Protein AF-A0A9K3GF15-F1 (afdb_monomer)

Organism: NCBI:txid797122

Sequence (341 aa):
MPDTPFYSFHLYTDYLREVALGVVDSLLSTNMVMASDTPIDPSDKYEDTPIPATRVVVFGELYGGVYVHPDVAPVEENPATIQPHIQ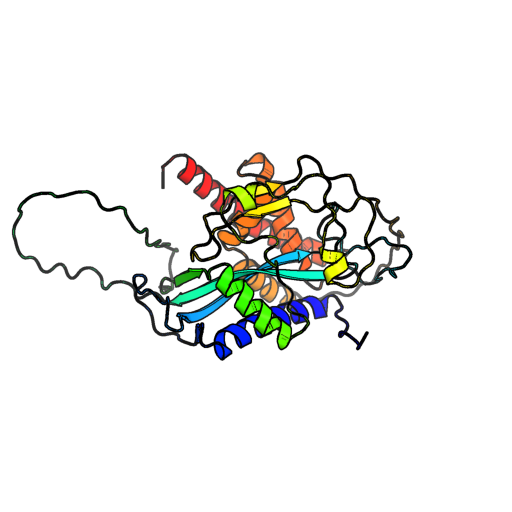YSPRYHFHPFDIAVVSLSQTPPPFSTSPCDTPTTPASPASPSAAFTTTDVEGEATTPEVVQWLSPKEVDVTCRDASAKCPLVTWAQPLVTGPLSECMATKVEGVHTTLPGLLGLPQIKGNFWEGVVIRPYLARGGHRVVKFKVKKLPKVIKAKTPKGKTKAKATPPDTVLAPYLSLLATLQTEDRAQSIVSHYGVDVSVMSSVVKEYVSEVMGLIPIDTDSPDAAKIAKTLRGQAGAFIRQYFNQAGRRARGQI

Foldseek 3Di:
DPDPDDAFLVRVVVLVVLQVVLLVVLLVVVQQADADQDADALPDDCPPHHHHAPDKDFDWDKAACDDDDPPDDADPRRPDGLDQFFHQYNDIATATQKMKGKYFHDDPDPPPPPDDDDDDDDDDDDDDDDDDDDDDDDDDPDGRMRIKIAARQRVQSSLVSSCVVPVSRHHDDDPDDDDPVVVVPPDQPPAADCNCVVVVHDGDPLRGDQWDKDADRHDIDDPGIDTDGDPDGDRDDDDDDPPDDDDDDDDDDPVQQVVLVVVLVVCLDLVNLVVLCVVPPLDPVCLLVSLVSSLVVSLSSRPDDCPDPVVVVSSVVSSVVSSVSNVVSSVVVVCVVVVVD

Mean predicted aligned error: 15.83 Å

pLDDT: mean 71.32, std 19.87, range [28.17, 95.69]

Structure (mmCIF, N/CA/C/O backbone):
data_AF-A0A9K3GF15-F1
#
_entry.id   AF-A0A9K3GF15-F1
#
loop_
_atom_site.group_PDB
_atom_site.id
_atom_site.type_symbol
_atom_site.label_atom_id
_atom_site.label_alt_id
_atom_site.label_comp_id
_atom_site.label_asym_id
_atom_site.label_entity_id
_atom_site.label_seq_id
_atom_site.pdbx_PDB_ins_code
_atom_site.Cartn_x
_atom_site.Cartn_y
_atom_site.Cartn_z
_atom_site.occupancy
_atom_site.B_iso_or_equiv
_atom_site.auth_seq_id
_atom_site.auth_comp_id
_atom_site.auth_asym_id
_atom_site.auth_atom_id
_atom_site.pdbx_PDB_model_num
ATOM 1 N N . MET A 1 1 ? -4.804 3.124 -24.771 1.00 36.91 1 MET A N 1
ATOM 2 C CA . MET A 1 1 ? -5.251 3.237 -23.368 1.00 36.91 1 MET A CA 1
ATOM 3 C C . MET A 1 1 ? -6.147 4.459 -23.279 1.00 36.91 1 MET A C 1
ATOM 5 O O . MET A 1 1 ? -5.830 5.405 -23.991 1.00 36.91 1 MET A O 1
ATOM 9 N N . PRO A 1 2 ? -7.243 4.462 -22.503 1.00 32.88 2 PRO A N 1
ATOM 10 C CA . PRO A 1 2 ? -7.861 5.727 -22.140 1.00 32.88 2 PRO A CA 1
ATOM 11 C C . PRO A 1 2 ? -6.879 6.484 -21.240 1.00 32.88 2 PRO A C 1
ATOM 13 O O . PRO A 1 2 ? -6.181 5.868 -20.434 1.00 32.88 2 PRO A O 1
ATOM 16 N N . ASP A 1 3 ? -6.781 7.788 -21.463 1.00 34.12 3 ASP A N 1
ATOM 17 C CA . ASP A 1 3 ? -5.848 8.713 -20.829 1.00 34.12 3 ASP A CA 1
ATOM 18 C C . ASP A 1 3 ? -5.900 8.625 -19.296 1.00 34.12 3 ASP A C 1
ATOM 20 O O . ASP A 1 3 ? -6.760 9.220 -18.650 1.00 34.12 3 ASP A O 1
ATOM 24 N N . THR A 1 4 ? -4.975 7.879 -18.687 1.00 41.28 4 THR A N 1
ATOM 25 C CA . THR A 1 4 ? -4.740 7.970 -17.244 1.00 41.28 4 THR A CA 1
ATOM 26 C C . THR A 1 4 ? -4.134 9.351 -16.977 1.00 41.28 4 THR A C 1
ATOM 28 O O . THR A 1 4 ? -3.088 9.657 -17.566 1.00 41.28 4 THR A O 1
ATOM 31 N N . PRO A 1 5 ? -4.758 10.209 -16.148 1.00 34.91 5 PRO A N 1
ATOM 32 C CA . PRO A 1 5 ? -4.301 11.580 -15.975 1.00 34.91 5 PRO A CA 1
ATOM 33 C C . PRO A 1 5 ? -2.838 11.636 -15.521 1.00 34.91 5 PRO A C 1
ATOM 35 O O . PRO A 1 5 ? -2.338 10.792 -14.775 1.00 34.91 5 PRO A O 1
ATOM 38 N N . PHE A 1 6 ? -2.127 12.613 -16.076 1.00 37.56 6 PHE A N 1
ATOM 39 C CA . PH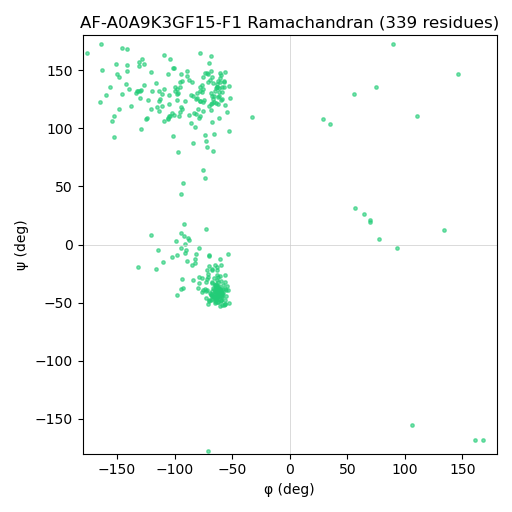E A 1 6 ? -0.709 12.856 -15.860 1.00 37.56 6 PHE A CA 1
ATOM 40 C C . PHE A 1 6 ? -0.492 13.489 -14.488 1.00 37.56 6 PHE A C 1
ATOM 42 O O . PHE A 1 6 ? -1.159 14.466 -14.161 1.00 37.56 6 PHE A O 1
ATOM 49 N N . TYR A 1 7 ? 0.483 12.983 -13.732 1.00 37.69 7 TYR A N 1
ATOM 50 C CA . TYR A 1 7 ? 0.881 13.577 -12.461 1.00 37.69 7 TYR A CA 1
ATOM 51 C C . TYR A 1 7 ? 2.390 13.910 -12.484 1.00 37.69 7 TYR A C 1
ATOM 53 O O . TYR A 1 7 ? 3.222 13.005 -12.523 1.00 37.69 7 TYR A O 1
ATOM 61 N N . SER A 1 8 ? 2.743 15.206 -12.533 1.00 39.00 8 SER A N 1
ATOM 62 C CA . SER A 1 8 ? 4.091 15.738 -12.233 1.00 39.00 8 SER A CA 1
ATOM 63 C C . SER A 1 8 ? 4.399 15.656 -10.721 1.00 39.00 8 SER A C 1
ATOM 65 O O . SER A 1 8 ? 3.602 15.149 -9.937 1.00 39.00 8 SER A O 1
ATOM 67 N N . PHE A 1 9 ? 5.548 16.138 -10.246 1.00 38.31 9 PHE A N 1
ATOM 68 C CA . PHE A 1 9 ? 5.925 15.985 -8.830 1.00 38.31 9 PHE A CA 1
ATOM 69 C C . PHE A 1 9 ? 4.963 16.663 -7.825 1.00 38.31 9 PHE A C 1
ATOM 71 O O . PHE A 1 9 ? 4.700 16.104 -6.766 1.00 38.31 9 PHE A O 1
ATOM 78 N N . HIS A 1 10 ? 4.378 17.825 -8.158 1.00 42.88 10 HIS A N 1
ATOM 79 C CA . HIS A 1 10 ? 3.321 18.463 -7.336 1.00 42.88 10 HIS A CA 1
ATOM 80 C C . HIS A 1 10 ? 2.015 17.659 -7.318 1.00 42.88 10 HIS A C 1
ATOM 82 O O . HIS A 1 10 ? 1.199 17.780 -6.416 1.00 42.88 10 HIS A O 1
ATOM 88 N N . LEU A 1 11 ? 1.848 16.817 -8.323 1.00 54.72 11 LEU A N 1
ATOM 89 C CA . LEU A 1 11 ? 0.696 15.979 -8.568 1.00 54.72 11 LEU A CA 1
ATOM 90 C C . LEU A 1 11 ? 0.872 14.590 -7.893 1.00 54.72 11 LEU A C 1
ATOM 92 O O . LEU A 1 11 ? -0.072 13.811 -7.824 1.00 54.72 11 LEU A O 1
ATOM 96 N N . TYR A 1 12 ? 2.044 14.267 -7.325 1.00 66.38 12 TYR A N 1
ATOM 97 C CA . TYR A 1 12 ? 2.255 13.014 -6.583 1.00 66.38 12 TYR A CA 1
ATOM 98 C C . TYR A 1 12 ? 1.547 12.999 -5.219 1.00 66.38 12 TYR A C 1
ATOM 100 O O . TYR A 1 12 ? 0.976 11.981 -4.828 1.00 66.38 12 TYR A O 1
ATOM 108 N N . THR A 1 13 ? 1.539 14.124 -4.497 1.00 67.19 13 THR A N 1
ATOM 109 C CA . THR A 1 13 ? 0.744 14.253 -3.265 1.00 67.19 13 THR A CA 1
ATOM 110 C C . THR A 1 13 ? -0.745 14.142 -3.559 1.00 67.19 13 THR A C 1
ATOM 112 O O . THR A 1 13 ? -1.465 13.523 -2.779 1.00 67.19 13 THR A O 1
ATOM 115 N N . ASP A 1 14 ? -1.189 14.664 -4.704 1.00 72.38 14 ASP A N 1
ATOM 116 C CA . ASP A 1 14 ? -2.565 14.502 -5.171 1.00 72.38 14 ASP A CA 1
ATOM 117 C C . ASP A 1 14 ? -2.846 13.040 -5.527 1.00 72.38 14 ASP A C 1
ATOM 119 O O . ASP A 1 14 ? -3.841 12.495 -5.074 1.00 72.38 14 ASP A O 1
ATOM 123 N N . TYR A 1 15 ? -1.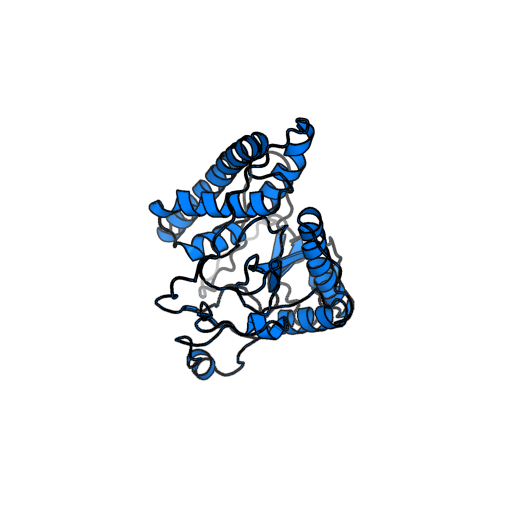934 12.354 -6.221 1.00 78.75 15 TYR A N 1
ATOM 124 C CA . TYR A 1 15 ? -2.049 10.916 -6.482 1.00 78.75 15 TYR A CA 1
ATOM 125 C C . TYR A 1 15 ? -2.184 10.097 -5.188 1.00 78.75 15 TYR A C 1
ATOM 127 O O . TYR A 1 15 ? -3.115 9.303 -5.057 1.00 78.75 15 TYR A O 1
ATOM 135 N N . LEU A 1 16 ? -1.297 10.302 -4.207 1.00 81.62 16 LEU A N 1
ATOM 136 C CA . LEU A 1 16 ? -1.387 9.613 -2.916 1.00 81.62 16 LEU A CA 1
ATOM 137 C C . LEU A 1 16 ? -2.693 9.932 -2.189 1.00 81.62 16 LEU A C 1
ATOM 139 O O . LEU A 1 16 ? -3.287 9.049 -1.570 1.00 81.62 16 LEU A O 1
ATOM 143 N N . ARG A 1 17 ? -3.142 11.188 -2.269 1.00 82.69 17 ARG A N 1
ATOM 144 C CA . ARG A 1 17 ? -4.412 11.622 -1.697 1.00 82.69 17 ARG A CA 1
ATOM 145 C C . ARG A 1 17 ? -5.585 10.912 -2.361 1.00 82.69 17 ARG A C 1
ATOM 147 O O . ARG A 1 17 ? -6.426 10.398 -1.639 1.00 82.69 17 ARG A O 1
ATOM 154 N N . GLU A 1 18 ? -5.628 10.832 -3.687 1.00 86.00 18 GLU A N 1
ATOM 155 C CA . GLU A 1 18 ? -6.676 10.121 -4.428 1.00 86.00 18 GLU A CA 1
ATOM 156 C C . GLU A 1 18 ? -6.698 8.627 -4.082 1.00 86.00 18 GLU A C 1
ATOM 158 O O . GLU A 1 18 ? -7.767 8.052 -3.876 1.00 86.00 18 GLU A O 1
ATOM 163 N N . VAL A 1 19 ? -5.526 7.997 -3.932 1.00 87.06 19 VAL A N 1
ATOM 164 C CA . VAL A 1 19 ? -5.443 6.599 -3.484 1.00 87.06 19 VAL A CA 1
ATOM 165 C C . VAL A 1 19 ? -5.993 6.444 -2.065 1.00 87.06 19 VAL A C 1
ATOM 167 O O . VAL A 1 19 ? -6.810 5.557 -1.815 1.00 87.06 19 VAL A O 1
ATOM 170 N N . ALA A 1 20 ? -5.589 7.313 -1.135 1.00 88.62 20 ALA A N 1
ATOM 171 C CA . ALA A 1 20 ? -6.074 7.280 0.243 1.00 88.62 20 ALA A CA 1
ATOM 172 C C . ALA A 1 20 ? -7.587 7.543 0.329 1.00 88.62 20 ALA A C 1
ATOM 174 O O . ALA A 1 20 ? -8.290 6.823 1.035 1.00 88.62 20 ALA A O 1
ATOM 175 N N . LEU A 1 21 ? -8.100 8.523 -0.419 1.00 90.06 21 LEU A N 1
ATOM 176 C CA . LEU A 1 21 ? -9.527 8.837 -0.491 1.00 90.06 21 LEU A CA 1
ATOM 177 C C . LEU A 1 21 ? -10.328 7.671 -1.070 1.00 90.06 21 LEU A C 1
ATOM 179 O O . LEU A 1 21 ? -11.358 7.323 -0.504 1.00 90.06 21 LEU A O 1
ATOM 183 N N . GLY A 1 22 ? -9.838 7.021 -2.129 1.00 91.50 22 GLY A N 1
ATOM 184 C CA . GLY A 1 22 ? -10.482 5.834 -2.694 1.00 91.50 22 GLY A CA 1
ATOM 185 C C . GLY A 1 22 ? -10.575 4.678 -1.694 1.00 91.50 22 GLY A C 1
ATOM 186 O O . GLY A 1 22 ? -11.603 4.007 -1.610 1.00 91.50 22 GLY A O 1
ATOM 187 N N . VAL A 1 23 ? -9.530 4.466 -0.885 1.00 93.88 23 VAL A N 1
ATOM 188 C CA . VAL A 1 23 ? -9.550 3.468 0.198 1.00 93.88 23 VAL A CA 1
ATOM 189 C C . VAL A 1 23 ? -10.553 3.851 1.290 1.00 93.88 23 VAL A C 1
ATOM 191 O O . VAL A 1 23 ? -11.333 3.003 1.716 1.00 93.88 23 VAL A O 1
ATOM 194 N N . VAL A 1 24 ? -10.574 5.111 1.730 1.00 92.88 24 VAL A N 1
ATOM 195 C CA . VAL A 1 24 ? -11.508 5.582 2.768 1.00 92.88 24 VAL A CA 1
ATOM 196 C C . VAL A 1 24 ? -12.964 5.508 2.297 1.00 92.88 24 VAL A C 1
ATOM 198 O O . VAL A 1 24 ? -13.815 5.033 3.045 1.00 92.88 24 VAL A O 1
ATOM 201 N N . ASP A 1 25 ? -13.256 5.908 1.058 1.00 93.38 25 ASP A N 1
ATOM 202 C CA . ASP A 1 25 ? -14.597 5.809 0.468 1.00 93.38 25 ASP A CA 1
ATOM 203 C C . ASP A 1 25 ? -15.079 4.351 0.391 1.00 93.38 25 ASP A C 1
ATOM 205 O O . ASP A 1 25 ? -16.219 4.035 0.742 1.00 93.38 25 ASP A O 1
ATOM 209 N N . SER A 1 26 ? -14.188 3.428 0.019 1.00 94.81 26 SER A N 1
ATOM 210 C CA . SER A 1 26 ? -14.461 1.988 0.061 1.00 94.81 26 SER A CA 1
ATOM 211 C C . SER A 1 26 ? -14.801 1.508 1.477 1.00 94.81 26 SER A C 1
ATOM 213 O O . SER A 1 26 ? -15.834 0.867 1.678 1.00 94.81 26 SER A O 1
ATOM 215 N N . LEU A 1 27 ? -14.014 1.884 2.491 1.00 93.62 27 LEU A N 1
ATOM 216 C CA . LEU A 1 27 ? -14.273 1.496 3.885 1.00 93.62 27 LEU A CA 1
ATOM 217 C C . LEU A 1 27 ? -15.621 2.010 4.411 1.00 93.62 27 LEU A C 1
ATOM 219 O O . LEU A 1 27 ? -16.324 1.282 5.114 1.00 93.62 27 LEU A O 1
ATOM 223 N N . LEU A 1 28 ? -15.987 3.248 4.069 1.00 91.19 28 LEU A N 1
ATOM 224 C CA . LEU A 1 28 ? -17.257 3.854 4.474 1.00 91.19 28 LEU A CA 1
ATOM 225 C C . LEU A 1 28 ? -18.443 3.207 3.749 1.00 91.19 28 LEU A C 1
ATOM 227 O O . LEU A 1 28 ? -19.425 2.817 4.375 1.00 91.19 28 LEU A O 1
ATOM 231 N N . SER A 1 29 ? -18.352 3.053 2.428 1.00 90.56 29 SER A N 1
ATOM 232 C CA . SER A 1 29 ? -19.447 2.514 1.607 1.00 90.56 29 SER A CA 1
ATOM 233 C C . SER A 1 29 ? -19.699 1.018 1.817 1.00 90.56 29 SER A C 1
ATOM 235 O O . SER A 1 29 ? -20.824 0.557 1.631 1.00 90.56 29 SER A O 1
ATOM 237 N N . THR A 1 30 ? -18.685 0.263 2.246 1.00 88.62 30 THR A N 1
ATOM 238 C CA . THR A 1 30 ? -18.818 -1.151 2.638 1.00 88.62 30 THR A CA 1
ATOM 239 C C . THR A 1 30 ? -19.208 -1.336 4.104 1.00 88.62 30 THR A C 1
ATOM 241 O O . THR A 1 30 ? -19.312 -2.471 4.565 1.00 88.62 30 THR A O 1
ATOM 244 N N . ASN A 1 31 ? -19.465 -0.238 4.828 1.00 90.25 31 ASN A N 1
ATOM 245 C CA . ASN A 1 31 ? -19.831 -0.243 6.243 1.00 90.25 31 ASN A CA 1
ATOM 246 C C . ASN A 1 31 ? -18.785 -0.956 7.124 1.00 90.25 31 ASN A C 1
ATOM 248 O O . ASN A 1 31 ? -19.123 -1.572 8.132 1.00 90.25 31 ASN A O 1
ATOM 252 N N . MET A 1 32 ? -17.509 -0.900 6.727 1.00 87.38 32 MET A N 1
ATOM 253 C CA . MET A 1 32 ? -16.402 -1.465 7.500 1.00 87.38 32 MET A CA 1
ATOM 254 C C . MET A 1 32 ? -15.925 -0.495 8.583 1.00 87.38 32 MET A C 1
ATOM 256 O O . MET A 1 32 ? -15.487 -0.918 9.652 1.00 87.38 32 MET A O 1
ATOM 260 N N . VAL A 1 33 ? -16.042 0.810 8.328 1.00 90.00 33 VAL A N 1
ATOM 261 C CA . VAL A 1 33 ? -15.774 1.867 9.308 1.00 90.00 33 VAL A CA 1
ATOM 262 C C . VAL A 1 33 ? -16.923 2.865 9.351 1.00 90.00 33 VAL A C 1
ATOM 264 O O . VAL A 1 33 ? -17.661 3.029 8.381 1.00 90.00 33 VAL A O 1
ATOM 267 N N . MET A 1 34 ? -17.036 3.573 10.469 1.00 90.19 34 MET A N 1
ATOM 268 C CA . MET A 1 34 ? -17.961 4.688 10.647 1.00 90.19 34 MET A CA 1
ATOM 269 C C . MET A 1 34 ? -17.220 5.868 11.273 1.00 90.19 34 MET A C 1
ATOM 271 O O . MET A 1 34 ? -16.501 5.695 12.254 1.00 90.19 34 MET A O 1
ATOM 275 N N . ALA A 1 35 ? -17.380 7.068 10.713 1.00 87.12 35 ALA A N 1
ATOM 276 C CA . ALA A 1 35 ? -16.766 8.267 11.278 1.00 87.12 35 ALA A CA 1
ATOM 277 C C . ALA A 1 35 ? -17.351 8.543 12.672 1.00 87.12 35 ALA A C 1
ATOM 279 O O . ALA A 1 35 ? -18.568 8.674 12.818 1.00 87.12 35 ALA A O 1
ATOM 280 N N . SER A 1 36 ? -16.501 8.590 13.695 1.00 85.19 36 SER A N 1
ATOM 281 C CA . SER A 1 36 ? -16.932 8.798 15.077 1.00 85.19 36 SER A CA 1
ATOM 282 C C . SER A 1 36 ? -15.784 9.299 15.938 1.00 85.19 36 SER A C 1
ATOM 284 O O . SER A 1 36 ? -14.746 8.648 16.022 1.00 85.19 36 SER A O 1
ATOM 286 N N . ASP A 1 37 ? -16.036 10.392 16.655 1.00 84.25 37 ASP A N 1
ATOM 287 C CA . ASP A 1 37 ? -15.157 10.916 17.705 1.00 84.25 37 ASP A CA 1
ATOM 288 C C . ASP A 1 37 ? -15.568 10.417 19.101 1.00 84.25 37 ASP A C 1
ATOM 290 O O . ASP A 1 37 ? -15.083 10.910 20.118 1.00 84.25 37 ASP A O 1
ATOM 294 N N . THR A 1 38 ? -16.493 9.454 19.181 1.00 83.19 38 THR A N 1
ATOM 295 C CA . THR A 1 38 ? -16.912 8.888 20.468 1.00 83.19 38 THR A CA 1
ATOM 296 C C . THR A 1 38 ? -15.822 7.947 20.979 1.00 83.19 38 THR A C 1
ATOM 298 O O . THR A 1 38 ? -15.495 6.989 20.273 1.00 83.19 38 THR A O 1
ATOM 301 N N . PRO A 1 39 ? -15.274 8.166 22.188 1.00 82.19 39 PRO A N 1
ATOM 302 C CA . PRO A 1 39 ? -14.284 7.262 22.753 1.00 82.19 39 PRO A CA 1
ATOM 303 C C . PRO A 1 39 ? -14.846 5.847 22.953 1.00 82.19 39 PRO A C 1
ATOM 305 O O . PRO A 1 39 ? -15.943 5.681 23.495 1.00 82.19 39 PRO A O 1
ATOM 308 N N . ILE A 1 40 ? -14.083 4.831 22.556 1.00 83.81 40 ILE A N 1
ATOM 309 C CA . ILE A 1 40 ? -14.453 3.411 22.633 1.00 83.81 40 ILE A CA 1
ATOM 310 C C . ILE A 1 40 ? -13.744 2.695 23.788 1.00 83.81 40 ILE A C 1
ATOM 312 O O . ILE A 1 40 ? -12.702 3.155 24.266 1.00 83.81 40 ILE A O 1
ATOM 316 N N . ASP A 1 41 ? -14.291 1.557 24.220 1.00 81.88 41 ASP A N 1
ATOM 317 C CA . ASP A 1 41 ? -13.573 0.618 25.083 1.00 81.88 41 ASP A CA 1
ATOM 318 C C . ASP A 1 41 ? -12.587 -0.200 24.217 1.00 81.88 41 ASP A C 1
ATOM 320 O O . ASP A 1 41 ? -13.010 -0.847 23.256 1.00 81.88 41 ASP A O 1
ATOM 324 N N . PRO A 1 42 ? -11.273 -0.209 24.514 1.00 77.75 42 PRO A N 1
ATOM 325 C CA . PRO A 1 42 ? -10.291 -0.997 23.760 1.00 77.75 42 PRO A CA 1
ATOM 326 C C . PRO A 1 42 ? -10.547 -2.512 23.757 1.00 77.75 42 PRO A C 1
ATOM 328 O O . PRO A 1 42 ? -9.946 -3.231 22.956 1.00 77.75 42 PRO A O 1
ATOM 331 N N . SER A 1 43 ? -11.371 -3.017 24.679 1.00 78.88 43 SER A N 1
ATOM 332 C CA . SER A 1 43 ? -11.750 -4.429 24.755 1.00 78.88 43 SER A CA 1
ATOM 333 C C . SER A 1 43 ? -12.885 -4.815 23.800 1.00 78.88 43 SER A C 1
ATOM 335 O O . SER A 1 43 ? -13.088 -6.012 23.559 1.00 78.88 43 SER A O 1
ATOM 337 N N . ASP A 1 44 ? -13.575 -3.834 23.210 1.00 79.44 44 ASP A N 1
ATOM 338 C CA . ASP A 1 44 ? -14.647 -4.073 22.251 1.00 79.44 44 ASP A CA 1
ATOM 339 C C . ASP A 1 44 ? -14.115 -4.733 20.972 1.00 79.44 44 ASP A C 1
ATOM 341 O O . ASP A 1 44 ? -13.137 -4.304 20.351 1.00 79.44 44 ASP A O 1
ATOM 345 N N . LYS A 1 45 ? -14.804 -5.790 20.536 1.00 75.56 45 LYS A N 1
ATOM 346 C CA . LYS A 1 45 ? -14.494 -6.493 19.290 1.00 75.56 45 LYS A CA 1
ATOM 347 C C . LYS A 1 45 ? -15.451 -6.068 18.181 1.00 75.56 45 LYS A C 1
ATOM 349 O O . LYS A 1 45 ? -16.614 -6.453 18.182 1.00 75.56 45 LYS A O 1
ATOM 354 N N . TYR A 1 46 ? -14.928 -5.352 17.192 1.00 78.12 46 TYR A N 1
ATOM 355 C CA . TYR A 1 46 ? -15.662 -4.911 15.997 1.00 78.12 46 TYR A CA 1
ATOM 356 C C . TYR A 1 46 ? -15.519 -5.904 14.832 1.00 78.12 46 TYR A C 1
ATOM 358 O O . TYR A 1 46 ? -15.048 -5.547 13.751 1.00 78.12 46 TYR A O 1
ATOM 366 N N . GLU A 1 47 ? -15.814 -7.185 15.069 1.00 71.44 47 GLU A N 1
ATOM 367 C CA . GLU A 1 47 ? -15.682 -8.233 14.039 1.00 71.44 47 GLU A CA 1
ATOM 368 C C . GLU A 1 47 ? -16.820 -8.161 13.002 1.00 71.44 47 GLU A C 1
ATOM 370 O O . GLU A 1 47 ? -16.543 -8.257 11.810 1.00 71.44 47 GLU A O 1
ATOM 375 N N . ASP A 1 48 ? -18.054 -7.882 13.445 1.00 76.44 48 ASP A N 1
ATOM 376 C CA . ASP A 1 48 ? -19.268 -7.867 12.604 1.00 76.44 48 ASP A CA 1
ATOM 377 C C . ASP A 1 48 ? -19.994 -6.506 12.578 1.00 76.44 48 ASP A C 1
ATOM 379 O O . ASP A 1 48 ? -21.109 -6.382 12.064 1.00 76.44 48 ASP A O 1
ATOM 383 N N . THR A 1 49 ? -19.383 -5.470 13.150 1.00 83.69 49 THR A N 1
ATOM 384 C CA . THR A 1 49 ? -19.912 -4.102 13.175 1.00 83.69 49 THR A CA 1
ATOM 385 C C . THR A 1 49 ? -18.880 -3.120 12.625 1.00 83.69 49 THR A C 1
ATOM 387 O O . THR A 1 49 ? -17.680 -3.408 12.668 1.00 83.69 49 THR A O 1
ATOM 390 N N . PRO A 1 50 ? -19.313 -1.959 12.100 1.00 87.06 50 PRO A N 1
ATOM 391 C CA . PRO A 1 50 ? -18.383 -0.966 11.582 1.00 87.06 50 PRO A CA 1
ATOM 392 C C . PRO A 1 50 ? -17.491 -0.449 12.711 1.00 87.06 50 PRO A C 1
ATOM 394 O O . PRO A 1 50 ? -17.971 -0.184 13.813 1.00 87.06 50 PRO A O 1
ATOM 397 N N . ILE A 1 51 ? -16.201 -0.283 12.430 1.00 87.56 51 ILE A N 1
ATOM 398 C CA . ILE A 1 51 ? -15.230 0.223 13.404 1.00 87.56 51 ILE A CA 1
ATOM 399 C C . ILE A 1 51 ? -15.384 1.753 13.513 1.00 87.56 51 ILE A C 1
ATOM 401 O O . ILE A 1 51 ? -15.255 2.440 12.493 1.00 87.56 51 ILE A O 1
ATOM 405 N N . PRO A 1 52 ? -15.627 2.321 14.710 1.00 90.25 52 PRO A N 1
ATOM 406 C CA . PRO A 1 52 ? -15.579 3.764 14.933 1.00 90.25 52 PRO A CA 1
ATOM 407 C C . PRO A 1 52 ? -14.197 4.318 14.588 1.00 90.25 52 PRO A C 1
ATOM 409 O O . PRO A 1 52 ? -13.195 3.844 15.112 1.00 90.25 52 PRO A O 1
ATOM 412 N N . ALA A 1 53 ? -14.126 5.311 13.710 1.00 90.75 53 ALA A N 1
ATOM 413 C CA . ALA A 1 53 ? -12.872 5.818 13.173 1.00 90.75 53 ALA A CA 1
ATOM 414 C C . ALA A 1 53 ? -12.795 7.342 13.288 1.00 90.75 53 ALA A C 1
ATOM 416 O O . ALA A 1 53 ? -13.648 8.053 12.754 1.00 90.75 53 ALA A O 1
ATOM 417 N N . THR A 1 54 ? -11.723 7.832 13.908 1.00 90.56 54 THR A N 1
ATOM 418 C CA . THR A 1 54 ? -11.287 9.233 13.810 1.00 90.56 54 THR A CA 1
ATOM 419 C C . THR A 1 54 ? -10.251 9.415 12.709 1.00 90.56 54 THR A C 1
ATOM 421 O O . THR A 1 54 ? -10.164 10.474 12.089 1.00 90.56 54 THR A O 1
ATOM 424 N N . ARG A 1 55 ? -9.460 8.372 12.431 1.00 90.19 55 ARG A N 1
ATOM 425 C CA . ARG A 1 55 ? -8.429 8.387 11.392 1.00 90.19 55 ARG A CA 1
ATOM 426 C C . ARG A 1 55 ? -8.254 7.001 10.776 1.00 90.19 55 ARG A C 1
ATOM 428 O O . ARG A 1 55 ? -8.323 5.986 11.458 1.00 90.19 55 ARG A O 1
ATOM 435 N N . VAL A 1 56 ? -7.980 6.966 9.475 1.00 91.44 56 VAL A N 1
ATOM 436 C CA . VAL A 1 56 ? -7.565 5.758 8.750 1.00 91.44 56 VAL A CA 1
ATOM 437 C C . VAL A 1 56 ? -6.127 5.953 8.292 1.00 91.44 56 VAL A C 1
ATOM 439 O O . VAL A 1 56 ? -5.785 6.997 7.738 1.00 91.44 56 VAL A O 1
ATOM 442 N N . VAL A 1 57 ? -5.281 4.954 8.525 1.00 90.69 57 VAL A N 1
ATOM 443 C CA . VAL A 1 57 ? -3.876 4.950 8.119 1.00 90.69 57 VAL A CA 1
ATOM 444 C C . VAL A 1 57 ? -3.670 3.842 7.095 1.00 90.69 57 VAL A C 1
ATOM 446 O O . VAL A 1 57 ? -3.875 2.665 7.388 1.00 90.69 57 VAL A O 1
ATOM 449 N N . VAL A 1 58 ? -3.268 4.222 5.884 1.00 91.69 58 VAL A N 1
ATOM 450 C CA . VAL A 1 58 ? -3.004 3.290 4.782 1.00 91.69 58 VAL A CA 1
ATOM 451 C C . VAL A 1 58 ? -1.498 3.102 4.651 1.00 91.69 58 VAL A C 1
ATOM 453 O O . VAL A 1 58 ? -0.772 4.028 4.293 1.00 91.69 58 VAL A O 1
ATOM 456 N N . PHE A 1 59 ? -1.027 1.894 4.940 1.00 90.62 59 PHE A N 1
ATOM 457 C CA . PHE A 1 59 ? 0.371 1.506 4.813 1.00 90.62 59 PHE A CA 1
ATOM 458 C C . PHE A 1 59 ? 0.597 0.824 3.471 1.00 90.62 59 PHE A C 1
ATOM 460 O O . PHE A 1 59 ? -0.175 -0.043 3.052 1.00 90.62 59 PHE A O 1
ATOM 467 N N . GLY A 1 60 ? 1.681 1.197 2.804 1.00 90.56 60 GLY A N 1
ATOM 468 C CA . GLY A 1 60 ? 1.994 0.697 1.479 1.00 90.56 60 GLY A CA 1
ATOM 469 C C . GLY A 1 60 ? 3.437 0.945 1.075 1.00 90.56 60 GLY A C 1
ATOM 470 O O . GLY A 1 60 ? 4.184 1.641 1.765 1.00 90.56 60 GLY A O 1
ATOM 471 N N . GLU A 1 61 ? 3.806 0.366 -0.062 1.00 87.25 61 GLU A N 1
ATOM 472 C CA . GLU A 1 61 ? 5.117 0.546 -0.676 1.00 87.25 61 GLU A CA 1
ATOM 473 C C . GLU A 1 61 ? 5.022 1.605 -1.773 1.00 87.25 61 GLU A C 1
ATOM 475 O O . GLU A 1 61 ? 4.233 1.468 -2.714 1.00 87.25 61 GLU A O 1
ATOM 480 N N . LEU A 1 62 ? 5.849 2.644 -1.664 1.00 85.06 62 LEU A N 1
ATOM 481 C CA . LEU A 1 62 ? 6.115 3.566 -2.761 1.00 85.06 62 LEU A CA 1
ATOM 482 C C . LEU A 1 62 ? 7.213 2.977 -3.643 1.00 85.06 62 LEU A C 1
ATOM 484 O O . LEU A 1 62 ? 8.292 2.645 -3.158 1.00 85.06 62 LEU A O 1
ATOM 488 N N . TYR A 1 63 ? 6.973 2.896 -4.948 1.00 84.38 63 TYR A N 1
ATOM 489 C CA . TYR A 1 63 ? 7.947 2.346 -5.881 1.00 84.38 63 TYR A CA 1
ATOM 490 C C . TYR A 1 63 ? 7.919 3.033 -7.250 1.00 84.38 63 TYR A C 1
ATOM 492 O O . TYR A 1 63 ? 7.010 3.790 -7.582 1.00 84.38 63 TYR A O 1
ATOM 500 N N . GLY A 1 64 ? 8.926 2.730 -8.076 1.00 82.56 64 GLY A N 1
ATOM 501 C CA . GLY A 1 64 ? 9.035 3.209 -9.454 1.00 82.56 64 GLY A CA 1
ATOM 502 C C . GLY A 1 64 ? 10.100 4.288 -9.626 1.00 82.56 64 GLY A C 1
ATOM 503 O O . GLY A 1 64 ? 11.085 4.345 -8.883 1.00 82.56 64 GLY A O 1
ATOM 504 N N . GLY A 1 65 ? 9.927 5.115 -10.653 1.00 78.25 65 GLY A N 1
ATOM 505 C CA . GLY A 1 65 ? 10.866 6.190 -10.986 1.00 78.25 65 GLY A CA 1
ATOM 506 C C . GLY A 1 65 ? 11.940 5.803 -12.009 1.00 78.25 65 GLY A C 1
ATOM 507 O O . GLY A 1 65 ? 12.765 6.626 -12.404 1.00 78.25 65 GLY A O 1
ATOM 508 N N . VAL A 1 66 ? 11.973 4.542 -12.447 1.00 81.69 66 VAL A N 1
ATOM 509 C CA . VAL A 1 66 ? 12.892 4.081 -13.492 1.00 81.69 66 VAL A CA 1
ATOM 510 C C . VAL A 1 66 ? 12.352 2.842 -14.185 1.00 81.69 66 VAL A C 1
ATOM 512 O O . VAL A 1 66 ? 11.882 1.897 -13.547 1.00 81.69 66 VAL A O 1
ATOM 515 N N . TYR A 1 67 ? 12.446 2.851 -15.512 1.00 85.88 67 TYR A N 1
ATOM 516 C CA . TYR A 1 67 ? 12.119 1.697 -16.332 1.00 85.88 67 TYR A CA 1
ATOM 517 C C . TYR A 1 67 ? 12.880 1.737 -17.650 1.00 85.88 67 TYR A C 1
ATOM 519 O O . TYR A 1 67 ? 12.599 2.550 -18.525 1.00 85.88 67 TYR A O 1
ATOM 527 N N . VAL A 1 68 ? 13.883 0.877 -17.773 1.00 87.19 68 VAL A N 1
ATOM 528 C CA . VAL A 1 68 ? 14.783 0.816 -18.922 1.00 87.19 68 VAL A CA 1
ATOM 529 C C . VAL A 1 68 ? 14.345 -0.337 -19.815 1.00 87.19 68 VAL A C 1
ATOM 531 O O . VAL A 1 68 ? 14.757 -1.480 -19.615 1.00 87.19 68 VAL A O 1
ATOM 534 N N . HIS A 1 69 ? 13.509 -0.025 -20.804 1.00 87.12 69 HIS A N 1
ATOM 535 C CA . HIS A 1 69 ? 13.035 -0.976 -21.805 1.00 87.12 69 HIS A CA 1
ATOM 536 C C . HIS A 1 69 ? 12.942 -0.297 -23.186 1.00 87.12 69 HIS A C 1
ATOM 538 O O . HIS A 1 69 ? 12.479 0.840 -23.237 1.00 87.12 69 HIS A O 1
ATOM 544 N N . PRO A 1 70 ? 13.347 -0.948 -24.299 1.00 87.88 70 PRO A N 1
ATOM 545 C CA . PRO A 1 70 ? 13.302 -0.347 -25.641 1.00 87.88 70 PRO A CA 1
ATOM 546 C C . PRO A 1 70 ? 11.920 0.178 -26.050 1.00 87.88 70 PRO A C 1
ATOM 548 O O . PRO A 1 70 ? 11.822 1.225 -26.679 1.00 87.88 70 PRO A O 1
ATOM 551 N N . ASP A 1 71 ? 10.869 -0.529 -25.635 1.00 87.94 71 ASP A N 1
ATOM 552 C CA . ASP A 1 71 ? 9.478 -0.199 -25.975 1.00 87.94 71 ASP A CA 1
ATOM 553 C C . ASP A 1 71 ? 8.806 0.776 -24.990 1.00 87.94 71 ASP A C 1
ATOM 555 O O . ASP A 1 71 ? 7.607 1.024 -25.087 1.00 87.94 71 ASP A O 1
ATOM 559 N N . VAL A 1 72 ? 9.542 1.309 -24.007 1.00 83.12 72 VAL A N 1
ATOM 560 C CA . VAL A 1 72 ? 8.997 2.232 -23.000 1.00 83.12 72 VAL A CA 1
ATOM 561 C C . VAL A 1 72 ? 9.754 3.550 -23.066 1.00 83.12 72 VAL A C 1
ATOM 563 O O . VAL A 1 72 ? 10.954 3.609 -22.799 1.00 83.12 72 VAL A O 1
ATOM 566 N N . ALA A 1 73 ? 9.038 4.622 -23.408 1.00 78.56 73 ALA A N 1
ATOM 567 C CA . ALA A 1 73 ? 9.613 5.958 -23.447 1.00 78.56 73 ALA A CA 1
ATOM 568 C C . ALA A 1 73 ? 10.076 6.394 -22.039 1.00 78.56 73 ALA A C 1
ATOM 570 O O . ALA A 1 73 ? 9.336 6.208 -21.065 1.00 78.56 73 ALA A O 1
ATOM 571 N N . PRO A 1 74 ? 11.274 6.993 -21.909 1.00 71.81 74 PRO A N 1
ATOM 572 C CA . PRO A 1 74 ? 11.701 7.613 -20.663 1.00 71.81 74 PRO A CA 1
ATOM 573 C C . PRO A 1 74 ? 10.743 8.733 -20.241 1.00 71.81 74 PRO A C 1
ATOM 575 O O . PRO A 1 74 ? 10.218 9.461 -21.079 1.00 71.81 74 PRO A O 1
ATOM 578 N N . VAL A 1 75 ? 10.551 8.898 -18.934 1.00 69.62 75 VAL A N 1
ATOM 579 C CA . VAL A 1 75 ? 9.812 10.033 -18.364 1.00 69.62 75 VAL A CA 1
ATOM 580 C C . VAL A 1 75 ? 10.831 11.102 -17.967 1.00 69.62 75 VAL A C 1
ATOM 582 O O . VAL A 1 75 ? 11.657 10.855 -17.090 1.00 69.62 75 VAL A O 1
ATOM 585 N N . GLU A 1 76 ? 10.804 12.258 -18.636 1.00 56.00 76 GLU A N 1
ATOM 586 C CA . GLU A 1 76 ? 11.821 13.316 -18.487 1.00 56.00 76 GLU A CA 1
ATOM 587 C C . GLU A 1 76 ? 11.754 14.056 -17.138 1.00 56.00 76 GLU A C 1
ATOM 589 O O . GLU A 1 76 ? 12.780 14.506 -16.639 1.00 56.00 76 GLU A O 1
ATOM 594 N N . GLU A 1 77 ? 10.576 14.131 -16.511 1.00 58.53 77 GLU A N 1
ATOM 595 C CA . GLU A 1 77 ? 10.336 14.900 -15.275 1.00 58.53 77 GLU A CA 1
ATOM 596 C C . GLU A 1 77 ? 10.533 14.095 -13.976 1.00 58.53 77 GLU A C 1
ATOM 598 O O . GLU A 1 77 ? 10.030 14.470 -12.916 1.00 58.53 77 GLU A O 1
ATOM 603 N N . ASN A 1 78 ? 11.222 12.954 -14.028 1.00 54.62 78 ASN A N 1
ATOM 604 C CA . ASN A 1 78 ? 11.300 12.080 -12.862 1.00 54.62 78 ASN A CA 1
ATOM 605 C C . ASN A 1 78 ? 12.346 12.562 -11.842 1.00 54.62 78 ASN A C 1
ATOM 607 O O . ASN A 1 78 ? 13.520 12.700 -12.191 1.00 54.62 78 ASN A O 1
ATOM 611 N N . PRO A 1 79 ? 11.972 12.744 -10.568 1.00 53.94 79 PRO A N 1
ATOM 612 C CA . PRO A 1 79 ? 12.836 13.346 -9.549 1.00 53.94 79 PRO A CA 1
ATOM 613 C C . PRO A 1 79 ? 13.926 12.385 -9.036 1.00 53.94 79 PRO A C 1
ATOM 615 O O . PRO A 1 79 ? 14.988 12.843 -8.629 1.00 53.94 79 PRO A O 1
ATOM 618 N N . ALA A 1 80 ? 13.704 11.063 -9.046 1.00 63.88 80 ALA A N 1
ATOM 619 C CA . ALA A 1 80 ? 14.690 10.051 -8.665 1.00 63.88 80 ALA A CA 1
ATOM 620 C C . ALA A 1 80 ? 14.144 8.631 -8.882 1.00 63.88 80 ALA A C 1
ATOM 622 O O . ALA A 1 80 ? 12.949 8.396 -9.009 1.00 63.88 80 ALA A O 1
ATOM 623 N N . THR A 1 81 ? 15.033 7.644 -8.866 1.00 72.00 81 THR A N 1
ATOM 624 C CA . THR A 1 81 ? 14.655 6.241 -8.671 1.00 72.00 81 THR A CA 1
ATOM 625 C C . THR A 1 81 ? 14.445 5.968 -7.180 1.00 72.00 81 THR A C 1
ATOM 627 O O . THR A 1 81 ? 15.351 6.269 -6.403 1.00 72.00 81 THR A O 1
ATOM 630 N N . ILE A 1 82 ? 13.324 5.346 -6.784 1.00 74.62 82 ILE A N 1
ATOM 631 C CA . ILE A 1 82 ? 13.080 4.994 -5.368 1.00 74.62 82 ILE A CA 1
ATOM 632 C C . ILE A 1 82 ? 14.014 3.867 -4.908 1.00 74.62 82 ILE A C 1
ATOM 634 O O . ILE A 1 82 ? 14.681 3.985 -3.885 1.00 74.62 82 ILE A O 1
ATOM 638 N N . GLN A 1 83 ? 14.117 2.786 -5.691 1.00 71.31 83 GLN A N 1
ATOM 639 C CA . GLN A 1 83 ? 14.972 1.637 -5.381 1.00 71.31 83 GLN A CA 1
ATOM 640 C C . GLN A 1 83 ? 15.863 1.263 -6.572 1.00 71.31 83 GLN A C 1
ATOM 642 O O . GLN A 1 83 ? 15.378 1.126 -7.694 1.00 71.31 83 GLN A O 1
ATOM 647 N N . PRO A 1 84 ? 17.169 1.035 -6.365 1.00 68.25 84 PRO A N 1
ATOM 648 C CA . PRO A 1 84 ? 18.113 0.861 -7.468 1.00 68.25 84 PRO A CA 1
ATOM 649 C C . PRO A 1 84 ? 18.141 -0.553 -8.076 1.00 68.25 84 PRO A C 1
ATOM 651 O O . PRO A 1 84 ? 18.854 -0.761 -9.057 1.00 68.25 84 PRO A O 1
ATOM 654 N N . HIS A 1 85 ? 17.460 -1.540 -7.482 1.00 76.00 85 HIS A N 1
ATOM 655 C CA . HIS A 1 85 ? 17.674 -2.969 -7.773 1.00 76.00 85 HIS A CA 1
ATOM 656 C C . HIS A 1 85 ? 16.537 -3.666 -8.520 1.00 76.00 85 HIS A C 1
ATOM 658 O O . HIS A 1 85 ? 16.750 -4.753 -9.048 1.00 76.00 85 HIS A O 1
ATOM 664 N N . ILE A 1 86 ? 15.350 -3.069 -8.577 1.00 85.75 86 ILE A N 1
ATOM 665 C CA . ILE A 1 86 ? 14.191 -3.646 -9.258 1.00 85.75 86 ILE A CA 1
ATOM 666 C C . ILE A 1 86 ? 13.489 -2.508 -9.987 1.00 85.75 86 ILE A C 1
ATOM 668 O O . ILE A 1 86 ? 13.317 -1.422 -9.438 1.00 85.75 86 ILE A O 1
ATOM 672 N N . GLN A 1 87 ? 13.131 -2.736 -11.248 1.00 88.56 87 GLN A N 1
ATOM 673 C CA . GLN A 1 87 ? 12.476 -1.729 -12.078 1.00 88.56 87 GLN A CA 1
ATOM 674 C C . GLN A 1 87 ? 11.006 -2.083 -12.232 1.00 88.56 87 GLN A C 1
ATOM 676 O O . GLN A 1 87 ? 10.660 -3.057 -12.897 1.00 88.56 87 GLN A O 1
ATOM 681 N N . TYR A 1 88 ? 10.139 -1.315 -11.592 1.00 88.06 88 TYR A N 1
ATOM 682 C CA . TYR A 1 88 ? 8.711 -1.613 -11.567 1.00 88.06 88 TYR A CA 1
ATOM 683 C C . TYR A 1 88 ? 7.935 -0.813 -12.612 1.00 88.06 88 TYR A C 1
ATOM 685 O O . TYR A 1 88 ? 7.085 -1.364 -13.302 1.00 88.06 88 TYR A O 1
ATOM 693 N N . SER A 1 89 ? 8.241 0.481 -12.733 1.00 85.56 89 SER A N 1
ATOM 694 C CA . SER A 1 89 ? 7.536 1.416 -13.605 1.00 85.56 89 SER A CA 1
ATOM 695 C C . SER A 1 89 ? 8.360 2.686 -13.828 1.00 85.56 89 SER A C 1
ATOM 697 O O . SER A 1 89 ? 9.103 3.096 -12.926 1.00 85.56 89 SER A O 1
ATOM 699 N N . PRO A 1 90 ? 8.216 3.348 -14.995 1.00 79.75 90 PRO A N 1
ATOM 700 C CA . PRO A 1 90 ? 8.868 4.626 -15.239 1.00 79.75 90 PRO A CA 1
ATOM 701 C C . PRO A 1 90 ? 8.245 5.734 -14.386 1.00 79.75 90 PRO A C 1
ATOM 703 O O . PRO A 1 90 ? 8.880 6.752 -14.184 1.00 79.75 90 PRO A O 1
ATOM 706 N N . ARG A 1 91 ? 7.032 5.545 -13.859 1.00 78.88 91 ARG A N 1
ATOM 707 C CA . ARG A 1 91 ? 6.332 6.472 -12.955 1.00 78.88 91 ARG A CA 1
ATOM 708 C C . ARG A 1 91 ? 6.248 5.921 -11.535 1.00 78.88 91 ARG A C 1
ATOM 710 O O . ARG A 1 91 ? 6.440 4.718 -11.340 1.00 78.88 91 ARG A O 1
ATOM 717 N N . TYR A 1 92 ? 5.951 6.796 -10.581 1.00 81.44 92 TYR A N 1
ATOM 718 C CA . TYR A 1 92 ? 5.671 6.413 -9.202 1.00 81.44 92 TYR A CA 1
ATOM 719 C C . TYR A 1 92 ? 4.294 5.793 -9.039 1.00 81.44 92 TYR A C 1
ATOM 721 O O . TYR A 1 92 ? 3.338 6.209 -9.687 1.00 81.44 92 TYR A O 1
ATOM 729 N N . HIS A 1 93 ? 4.234 4.814 -8.145 1.00 81.94 93 HIS A N 1
ATOM 730 C CA . HIS A 1 93 ? 3.020 4.132 -7.723 1.00 81.94 93 HIS A CA 1
ATOM 731 C C . HIS A 1 93 ? 3.098 3.851 -6.230 1.00 81.94 93 HIS A C 1
ATOM 733 O O . HIS A 1 93 ? 4.189 3.705 -5.673 1.00 81.94 93 HIS A O 1
ATOM 739 N N . PHE A 1 94 ? 1.936 3.736 -5.602 1.00 87.44 94 PHE A N 1
ATOM 740 C CA . PHE A 1 94 ? 1.802 3.347 -4.209 1.00 87.44 94 PHE A CA 1
ATOM 741 C C . PHE A 1 94 ? 0.915 2.108 -4.110 1.00 87.44 94 PHE A C 1
ATOM 743 O O . PHE A 1 94 ? -0.210 2.103 -4.603 1.00 87.44 94 PHE A O 1
ATOM 750 N N . HIS A 1 95 ? 1.430 1.047 -3.490 1.00 90.25 95 HIS A N 1
ATOM 751 C CA . HIS A 1 95 ? 0.679 -0.183 -3.242 1.00 90.25 95 HIS A CA 1
ATOM 752 C C . HIS A 1 95 ? 0.372 -0.324 -1.756 1.00 90.25 95 HIS A C 1
ATOM 754 O O . HIS A 1 95 ? 1.275 -0.708 -1.007 1.00 90.25 95 HIS A O 1
ATOM 760 N N . PRO A 1 96 ? -0.882 -0.106 -1.317 1.00 92.94 96 PRO A N 1
ATOM 761 C CA . PRO A 1 96 ? -1.315 -0.493 0.008 1.00 92.94 96 PRO A CA 1
ATOM 762 C C . PRO A 1 96 ? -1.100 -1.990 0.235 1.00 92.94 96 PRO A C 1
ATOM 764 O O . PRO A 1 96 ? -1.346 -2.819 -0.647 1.00 92.94 96 PRO A O 1
ATOM 767 N N . PHE A 1 97 ? -0.646 -2.336 1.432 1.00 93.12 97 PHE A N 1
ATOM 768 C CA . PHE A 1 97 ? -0.552 -3.715 1.905 1.00 93.12 97 PHE A CA 1
ATOM 769 C C . PHE A 1 97 ? -1.138 -3.893 3.311 1.00 93.12 97 PHE A C 1
ATOM 771 O O . PHE A 1 97 ? -1.497 -5.014 3.671 1.00 93.12 97 PHE A O 1
ATOM 778 N N . ASP A 1 98 ? -1.287 -2.812 4.081 1.00 93.19 98 ASP A N 1
ATOM 779 C CA . ASP A 1 98 ? -1.908 -2.812 5.403 1.00 93.19 98 ASP A CA 1
ATOM 780 C C . ASP A 1 98 ? -2.766 -1.562 5.609 1.00 93.19 98 ASP A C 1
ATOM 782 O O . ASP A 1 98 ? -2.484 -0.494 5.068 1.00 93.19 98 ASP A O 1
ATOM 786 N N . ILE A 1 99 ? -3.827 -1.695 6.403 1.00 93.88 99 ILE A N 1
ATOM 787 C CA . ILE A 1 99 ? -4.708 -0.588 6.778 1.00 93.88 99 ILE A CA 1
ATOM 788 C C . ILE A 1 99 ? -4.947 -0.677 8.282 1.00 93.88 99 ILE A C 1
ATOM 790 O O . ILE A 1 99 ? -5.304 -1.741 8.794 1.00 93.88 99 ILE A O 1
ATOM 794 N N . ALA A 1 100 ? -4.766 0.441 8.977 1.00 92.06 100 ALA A N 1
ATOM 795 C CA . ALA A 1 100 ? -5.115 0.586 10.380 1.00 92.06 100 ALA A CA 1
ATOM 796 C C . ALA A 1 100 ? -6.220 1.631 10.545 1.00 92.06 100 ALA A C 1
ATOM 798 O O . ALA A 1 100 ? -6.205 2.685 9.907 1.00 92.06 100 ALA A O 1
ATOM 799 N N . VAL A 1 101 ? -7.170 1.333 11.420 1.00 92.00 101 VAL A N 1
ATOM 800 C CA . VAL A 1 101 ? -8.239 2.234 11.837 1.00 92.00 101 VAL A CA 1
ATOM 801 C C . VAL A 1 101 ? -7.901 2.726 13.235 1.00 92.00 101 VAL A C 1
ATOM 803 O O . VAL A 1 101 ? -7.571 1.932 14.113 1.00 92.00 101 VAL A O 1
ATOM 806 N N . VAL A 1 102 ? -7.927 4.039 13.417 1.00 90.62 102 VAL A N 1
ATOM 807 C CA . VAL A 1 102 ? -7.624 4.701 14.681 1.00 90.62 102 VAL A CA 1
ATOM 808 C C . VAL A 1 102 ? -8.913 5.263 15.258 1.00 90.62 102 VAL A C 1
ATOM 810 O O . VAL A 1 102 ? -9.681 5.924 14.553 1.00 90.62 102 VAL A O 1
ATOM 813 N N . SER A 1 103 ? -9.110 5.015 16.544 1.00 90.12 103 SER A N 1
ATOM 814 C CA . SER A 1 103 ? -10.258 5.457 17.332 1.00 90.12 103 SER A CA 1
ATOM 815 C C . SER A 1 103 ? -9.766 6.151 18.600 1.00 90.12 103 SER A C 1
ATOM 817 O O . SER A 1 103 ? -8.639 5.928 19.044 1.00 90.12 103 SER A O 1
ATOM 819 N N . LEU A 1 104 ? -10.604 6.972 19.228 1.00 87.88 104 LEU A N 1
ATOM 820 C CA . LEU A 1 104 ? -10.304 7.493 20.564 1.00 87.88 104 LEU A CA 1
ATOM 821 C C . LEU A 1 104 ? -10.605 6.412 21.604 1.00 87.88 104 LEU A C 1
ATOM 823 O O . LEU A 1 104 ? -11.641 5.762 21.533 1.00 87.88 104 LEU A O 1
ATOM 827 N N . SER A 1 105 ? -9.719 6.219 22.574 1.00 82.50 105 SER A N 1
ATOM 828 C CA . SER A 1 105 ? -9.935 5.346 23.728 1.00 82.50 105 SER A CA 1
ATOM 829 C C . SER A 1 105 ? -10.625 6.123 24.835 1.00 82.50 105 SER A C 1
ATOM 831 O O . SER A 1 105 ? -10.262 7.263 25.135 1.00 82.50 105 SER A O 1
ATOM 833 N N . GLN A 1 106 ? -11.548 5.472 25.536 1.00 78.75 106 GLN A N 1
ATOM 834 C CA . GLN A 1 106 ? -11.908 5.907 26.879 1.00 78.75 106 GLN A CA 1
ATOM 835 C C . GLN A 1 106 ? -10.661 5.777 27.762 1.00 78.75 106 GLN A C 1
ATOM 837 O O . GLN A 1 106 ? -10.024 4.721 27.799 1.00 78.75 106 GLN A O 1
ATOM 842 N N . THR A 1 107 ? -10.268 6.841 28.462 1.00 58.72 107 THR A N 1
ATOM 843 C CA . THR A 1 107 ? -9.439 6.667 29.654 1.00 58.72 107 THR A CA 1
ATOM 844 C C . THR A 1 107 ? -10.306 5.941 30.679 1.00 58.72 107 THR A C 1
ATOM 846 O O . THR A 1 107 ? -11.424 6.399 30.936 1.00 58.72 107 THR A O 1
ATOM 849 N N . PRO A 1 108 ? -9.860 4.817 31.272 1.00 51.03 108 PRO A N 1
ATOM 850 C CA . PRO A 1 108 ? -10.604 4.260 32.387 1.00 51.03 108 PRO A CA 1
ATOM 851 C C . PRO A 1 108 ? -10.707 5.354 33.461 1.00 51.03 108 PRO A C 1
ATOM 853 O O . PRO A 1 108 ? -9.706 6.040 33.715 1.00 51.03 108 PRO A O 1
ATOM 856 N N . PRO A 1 109 ? -11.882 5.567 34.082 1.00 40.28 109 PRO A N 1
ATOM 857 C CA . PRO A 1 109 ? -11.957 6.444 35.239 1.00 40.28 109 PRO A CA 1
ATOM 858 C C . PRO A 1 109 ? -10.905 5.966 36.250 1.00 40.28 109 PRO A C 1
ATOM 860 O O . PRO A 1 109 ? -10.758 4.750 36.425 1.00 40.28 109 PRO A O 1
ATOM 863 N N . PRO A 1 110 ? -10.134 6.873 36.886 1.00 43.69 110 PRO A N 1
ATOM 864 C CA . PRO A 1 110 ? -9.183 6.465 37.909 1.00 43.69 110 PRO A CA 1
ATOM 865 C C . PRO A 1 110 ? -9.949 5.610 38.908 1.00 43.69 110 PRO A C 1
ATOM 867 O O . PRO A 1 110 ? -11.017 6.030 39.360 1.00 43.69 110 PRO A O 1
ATOM 870 N N . PHE A 1 111 ? -9.442 4.398 39.158 1.00 39.44 111 PHE A N 1
ATOM 871 C CA . PHE A 1 111 ? -10.012 3.433 40.090 1.00 39.44 111 PHE A CA 1
ATOM 872 C C . PHE A 1 111 ? -10.663 4.178 41.252 1.00 39.44 111 PHE A C 1
ATOM 874 O O . PHE A 1 111 ? -9.972 4.804 42.057 1.00 39.44 111 PHE A O 1
ATOM 881 N N . SER A 1 112 ? -11.996 4.145 41.316 1.00 36.66 112 SER A N 1
ATOM 882 C CA . SER A 1 112 ? -12.695 4.550 42.522 1.00 36.66 112 SER A CA 1
ATOM 883 C C . SER A 1 112 ? -12.295 3.521 43.565 1.00 36.66 112 SER A C 1
ATOM 885 O O . SER A 1 112 ? -12.831 2.414 43.609 1.00 36.66 112 SER A O 1
ATOM 887 N N . THR A 1 113 ? -11.273 3.844 44.353 1.00 36.28 113 THR A N 1
ATOM 888 C CA . THR A 1 113 ? -10.921 3.097 45.550 1.00 36.28 113 THR A CA 1
ATOM 889 C C . THR A 1 113 ? -12.061 3.301 46.537 1.00 36.28 113 THR A C 1
ATOM 891 O O . THR A 1 113 ? -11.993 4.160 47.413 1.00 36.28 113 THR A O 1
ATOM 894 N N . SER A 1 114 ? -13.143 2.545 46.371 1.00 38.78 114 SER A N 1
ATOM 895 C CA . SER A 1 114 ? -14.034 2.261 47.486 1.00 38.78 114 SER A CA 1
ATOM 896 C C . SER A 1 114 ? -13.272 1.326 48.428 1.00 38.78 114 SER A C 1
ATOM 898 O O . SER A 1 114 ? -12.864 0.245 47.997 1.00 38.78 114 SER A O 1
ATOM 900 N N . PRO A 1 115 ? -13.018 1.717 49.686 1.00 44.09 115 PRO A N 1
ATOM 901 C CA . PRO A 1 115 ? -12.406 0.825 50.652 1.00 44.09 115 PRO A CA 1
ATOM 902 C C . PRO A 1 115 ? -13.485 -0.134 51.161 1.00 44.09 115 PRO A C 1
ATOM 904 O O . PRO A 1 115 ? -14.403 0.288 51.860 1.00 44.09 115 PRO A O 1
ATOM 907 N N . CYS A 1 116 ? -13.402 -1.418 50.813 1.00 31.02 116 CYS A N 1
ATOM 908 C CA . CYS A 1 116 ? -14.103 -2.454 51.572 1.00 31.02 116 CYS A CA 1
ATOM 909 C C . CYS A 1 116 ? -13.391 -3.813 51.458 1.00 31.02 116 CYS A C 1
ATOM 911 O O . CYS A 1 116 ? -13.559 -4.556 50.498 1.00 31.02 116 CYS A O 1
ATOM 913 N N . ASP A 1 117 ? -12.509 -4.047 52.430 1.00 36.75 117 ASP A N 1
ATOM 914 C CA . ASP A 1 117 ? -12.286 -5.281 53.193 1.00 36.75 117 ASP A CA 1
ATOM 915 C C . ASP A 1 117 ? -12.585 -6.652 52.555 1.00 36.75 117 ASP A C 1
ATOM 917 O O . ASP A 1 117 ? -13.724 -7.104 52.496 1.00 36.75 117 ASP A O 1
ATOM 921 N N . THR A 1 118 ? -11.518 -7.396 52.235 1.00 35.41 118 THR A N 1
ATOM 922 C CA . THR A 1 118 ? -11.015 -8.615 52.934 1.00 35.41 118 THR A CA 1
ATOM 923 C C . THR A 1 118 ? -10.389 -9.649 51.977 1.00 35.41 118 THR A C 1
ATOM 925 O O . THR A 1 118 ? -10.803 -9.763 50.825 1.00 35.41 118 THR A O 1
ATOM 928 N N . PRO A 1 119 ? -9.357 -10.407 52.415 1.00 45.47 119 PRO A N 1
ATOM 929 C CA . PRO A 1 119 ? -8.554 -11.246 51.529 1.00 45.47 119 PRO A CA 1
ATOM 930 C C . PRO A 1 119 ? -9.009 -12.709 51.548 1.00 45.47 119 PRO A C 1
ATOM 932 O O . PRO A 1 119 ? -9.130 -13.298 52.621 1.00 45.47 119 PRO A O 1
ATOM 935 N N . THR A 1 120 ? -9.161 -13.357 50.387 1.00 33.62 120 THR A N 1
ATOM 936 C CA . THR A 1 120 ? -9.107 -14.830 50.293 1.00 33.62 120 THR A CA 1
ATOM 937 C C . THR A 1 120 ? -8.635 -15.310 48.905 1.00 33.62 120 THR A C 1
ATOM 939 O O . THR A 1 120 ? -9.373 -15.239 47.932 1.00 33.62 120 THR A O 1
ATOM 942 N N . THR A 1 121 ? -7.416 -15.872 48.897 1.00 36.50 121 THR A N 1
ATOM 943 C CA . THR A 1 121 ? -6.883 -16.974 48.051 1.00 36.50 121 THR A CA 1
ATOM 944 C C . THR A 1 121 ? -6.524 -16.721 46.568 1.00 36.50 121 THR A C 1
ATOM 946 O O . THR A 1 121 ? -7.303 -16.123 45.832 1.00 36.50 121 THR A O 1
ATOM 949 N N . PRO A 1 122 ? -5.356 -17.217 46.081 1.00 42.16 122 PRO A N 1
ATOM 950 C CA . PRO A 1 122 ? -4.861 -16.924 44.739 1.00 42.16 122 PRO A CA 1
ATOM 951 C C . PRO A 1 122 ? -5.246 -18.003 43.715 1.00 42.16 122 PRO A C 1
ATOM 953 O O . PRO A 1 122 ? -5.115 -19.199 43.978 1.00 42.16 122 PRO A O 1
ATOM 956 N N . ALA A 1 123 ? -5.622 -17.583 42.505 1.00 33.00 123 ALA A N 1
ATOM 957 C CA . ALA A 1 123 ? -5.684 -18.457 41.337 1.00 33.00 123 ALA A CA 1
ATOM 958 C C . ALA A 1 123 ? -5.133 -17.757 40.079 1.00 33.00 123 ALA A C 1
ATOM 960 O O . ALA A 1 123 ? -5.684 -16.761 39.632 1.00 33.00 123 ALA A O 1
ATOM 961 N N . SER A 1 124 ? -4.069 -18.363 39.535 1.00 33.91 124 SER A N 1
ATOM 962 C CA . SER A 1 124 ? -3.597 -18.421 38.136 1.00 33.91 124 SER A CA 1
ATOM 963 C C . SER A 1 124 ? -3.311 -17.128 37.333 1.00 33.91 124 SER A C 1
ATOM 965 O O . SER A 1 124 ? -4.181 -16.272 37.202 1.00 33.91 124 SER A O 1
ATOM 967 N N . PRO A 1 125 ? -2.129 -16.997 36.687 1.00 37.62 125 PRO A N 1
ATOM 968 C CA . PRO A 1 125 ? -1.783 -15.807 35.916 1.00 37.62 125 PRO A CA 1
ATOM 969 C C . PRO A 1 125 ? -2.371 -15.864 34.495 1.00 37.62 125 PRO A C 1
ATOM 971 O O . PRO A 1 125 ? -1.947 -16.667 33.663 1.00 37.62 125 PRO A O 1
ATOM 974 N N . ALA A 1 126 ? -3.319 -14.973 34.201 1.00 32.22 126 ALA A N 1
ATOM 975 C CA . ALA A 1 126 ? -3.676 -14.598 32.835 1.00 32.22 126 ALA A CA 1
ATOM 976 C C . ALA A 1 126 ? -2.732 -13.488 32.331 1.00 32.22 126 ALA A C 1
ATOM 978 O O . ALA A 1 126 ? -2.344 -12.591 33.078 1.00 32.22 126 ALA A O 1
ATOM 979 N N . SER A 1 127 ? -2.332 -13.595 31.063 1.00 32.62 127 SER A N 1
ATOM 980 C CA . SER A 1 127 ? -1.380 -12.725 30.362 1.00 32.62 127 SER A CA 1
ATOM 981 C C . SER A 1 127 ? -1.825 -11.251 30.298 1.00 32.62 127 SER A C 1
ATOM 983 O O . SER A 1 127 ? -3.012 -10.999 30.093 1.00 32.62 127 SER A O 1
ATOM 985 N N . PRO A 1 128 ? -0.908 -10.267 30.397 1.00 35.53 128 PRO A N 1
ATOM 986 C CA . PRO A 1 128 ? -1.284 -8.860 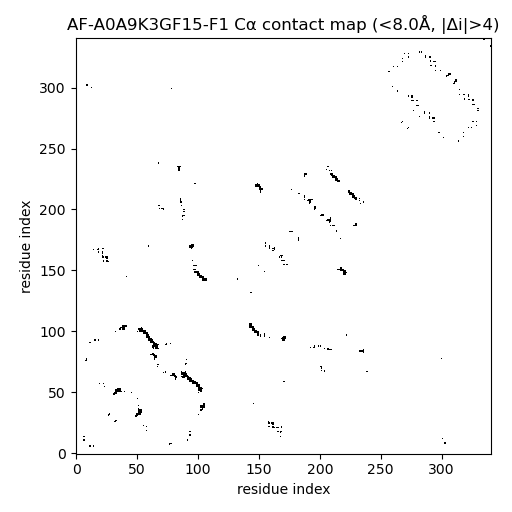30.332 1.00 35.53 128 PRO A CA 1
ATOM 987 C C . PRO A 1 128 ? -1.463 -8.386 28.881 1.00 35.53 128 PRO A C 1
ATOM 989 O O . PRO A 1 128 ? -0.556 -8.497 28.055 1.00 35.53 128 PRO A O 1
ATOM 992 N N . SER A 1 129 ? -2.640 -7.822 28.600 1.00 32.88 129 SER A N 1
ATOM 993 C CA . SER A 1 129 ? -2.873 -6.894 27.491 1.00 32.88 129 SER A CA 1
ATOM 994 C C . SER A 1 129 ? -2.264 -5.547 27.884 1.00 32.88 129 SER A C 1
ATOM 996 O O . SER A 1 129 ? -2.666 -4.958 28.887 1.00 32.88 129 SER A O 1
ATOM 998 N N . ALA A 1 130 ? -1.234 -5.098 27.169 1.00 30.31 130 ALA A N 1
ATOM 999 C CA . ALA A 1 130 ? -0.521 -3.869 27.494 1.00 30.31 130 ALA A CA 1
ATOM 1000 C C . ALA A 1 130 ? -1.229 -2.660 26.862 1.00 30.31 130 ALA A C 1
ATOM 1002 O O . ALA A 1 130 ? -1.116 -2.432 25.660 1.00 30.31 130 ALA A O 1
ATOM 1003 N N . ALA A 1 131 ? -1.936 -1.879 27.680 1.00 31.31 131 ALA A N 1
ATOM 1004 C CA . ALA A 1 131 ? -2.281 -0.499 27.353 1.00 31.31 131 ALA A CA 1
ATOM 1005 C C . ALA A 1 131 ? -1.018 0.364 27.518 1.00 31.31 131 ALA A C 1
ATOM 1007 O O . ALA A 1 131 ? -0.371 0.335 28.566 1.00 31.31 131 ALA A O 1
ATOM 1008 N N . PHE A 1 132 ? -0.633 1.080 26.465 1.00 31.78 132 PHE A N 1
ATOM 1009 C CA . PHE A 1 132 ? 0.559 1.922 26.444 1.00 31.78 132 PHE A CA 1
ATOM 1010 C C . PHE A 1 132 ? 0.170 3.352 26.829 1.00 31.78 132 PHE A C 1
ATOM 1012 O O . PHE A 1 132 ? -0.609 3.988 26.125 1.00 31.78 132 PHE A O 1
ATOM 1019 N N . THR A 1 133 ? 0.700 3.857 27.943 1.00 29.33 133 THR A N 1
ATOM 1020 C CA . THR A 1 133 ? 0.520 5.253 28.362 1.00 29.33 133 THR A CA 1
ATOM 1021 C C . THR A 1 133 ? 1.822 6.004 28.110 1.00 29.33 133 THR A C 1
ATOM 1023 O O . THR A 1 133 ? 2.811 5.795 28.813 1.00 29.33 133 THR A O 1
ATOM 1026 N N . THR A 1 134 ? 1.852 6.875 27.105 1.00 30.28 134 THR A N 1
ATOM 1027 C CA . THR A 1 134 ? 2.940 7.841 26.916 1.00 30.28 134 THR A CA 1
ATOM 1028 C C . THR A 1 134 ? 2.703 9.042 27.819 1.00 30.28 134 THR A C 1
ATOM 1030 O O . THR A 1 134 ? 1.748 9.790 27.638 1.00 30.28 134 THR A O 1
ATOM 1033 N N . THR A 1 135 ? 3.560 9.228 28.820 1.00 29.78 135 THR A N 1
ATOM 1034 C CA . THR A 1 135 ? 3.630 10.483 29.574 1.00 29.78 135 THR A CA 1
ATOM 1035 C C . THR A 1 135 ? 4.485 11.471 28.792 1.00 29.78 135 THR A C 1
ATOM 1037 O O . THR A 1 135 ? 5.714 11.376 28.835 1.00 29.78 135 THR A O 1
ATOM 1040 N N . ASP A 1 136 ? 3.844 12.404 28.093 1.00 31.55 136 ASP A N 1
ATOM 1041 C CA . ASP A 1 136 ? 4.515 13.580 27.549 1.00 31.55 136 ASP A CA 1
ATOM 1042 C C . ASP A 1 136 ? 4.508 14.733 28.559 1.00 31.55 136 ASP A C 1
ATOM 1044 O O . ASP A 1 136 ? 3.609 14.903 29.384 1.00 31.55 136 ASP A O 1
ATOM 1048 N N . VAL A 1 137 ? 5.604 15.481 28.510 1.00 41.81 137 VAL A N 1
ATOM 1049 C CA . VAL A 1 137 ? 5.936 16.637 29.338 1.00 41.81 137 VAL A CA 1
ATOM 1050 C C . VAL A 1 137 ? 4.969 17.786 29.032 1.00 41.81 137 VAL A C 1
ATOM 1052 O O . VAL A 1 137 ? 4.850 18.181 27.882 1.00 41.81 137 VAL A O 1
ATOM 1055 N N . GLU A 1 138 ? 4.319 18.295 30.083 1.00 41.78 138 GLU A N 1
ATOM 1056 C CA . GLU A 1 138 ? 3.531 19.538 30.190 1.00 41.78 138 GLU A CA 1
ATOM 1057 C C . GLU A 1 138 ? 2.714 19.988 28.956 1.00 41.78 138 GLU A C 1
ATOM 1059 O O . GLU A 1 138 ? 3.231 20.660 28.067 1.00 41.78 138 GLU A O 1
ATOM 1064 N N . GLY A 1 139 ? 1.386 19.784 29.005 1.00 39.78 139 GLY A N 1
ATOM 1065 C CA . GLY A 1 139 ? 0.473 20.840 28.546 1.00 39.78 139 GLY A CA 1
ATOM 1066 C C . GLY A 1 139 ? -0.707 20.517 27.629 1.00 39.78 139 GLY A C 1
ATOM 1067 O O . GLY A 1 139 ? -1.280 21.478 27.150 1.00 39.78 139 GLY A O 1
ATOM 1068 N N . GLU A 1 140 ? -1.126 19.270 27.395 1.00 36.03 140 GLU A N 1
ATOM 1069 C CA . GLU A 1 140 ? -2.489 18.947 26.914 1.00 36.03 140 GLU A CA 1
ATOM 1070 C C . GLU A 1 140 ? -2.730 17.443 27.116 1.00 36.03 140 GLU A C 1
ATOM 1072 O O . GLU A 1 140 ? -1.929 16.626 26.668 1.00 36.03 140 GLU A O 1
ATOM 1077 N N . ALA A 1 141 ? -3.773 17.047 27.851 1.00 42.66 141 ALA A N 1
ATOM 1078 C CA . ALA A 1 141 ? -4.074 15.630 28.054 1.00 42.66 141 ALA A CA 1
ATOM 1079 C C . ALA A 1 141 ? -4.655 15.055 26.754 1.00 42.66 141 ALA A C 1
ATOM 1081 O O . ALA A 1 141 ? -5.853 15.175 26.503 1.00 42.66 141 ALA A O 1
ATOM 1082 N N . THR A 1 142 ? -3.809 14.465 25.910 1.00 54.41 142 THR A N 1
ATOM 1083 C CA . THR A 1 142 ? -4.253 13.754 24.710 1.00 54.41 142 THR A CA 1
ATOM 1084 C C . THR A 1 142 ? -5.019 12.503 25.128 1.00 54.41 142 THR A C 1
ATOM 1086 O O . THR A 1 142 ? -4.565 11.709 25.956 1.00 54.41 142 THR A O 1
ATOM 1089 N N . THR A 1 143 ? -6.230 12.336 24.599 1.00 62.22 143 THR A N 1
ATOM 1090 C CA . THR A 1 143 ? -6.981 11.094 24.771 1.00 62.22 143 THR A CA 1
ATOM 1091 C C . THR A 1 143 ? -6.185 9.950 24.132 1.00 62.22 143 THR A C 1
ATOM 1093 O O . THR A 1 143 ? -5.717 10.100 23.002 1.00 62.22 143 THR A O 1
ATOM 1096 N N . PRO A 1 144 ? -5.984 8.817 24.832 1.00 77.75 144 PRO A N 1
ATOM 1097 C CA . PRO A 1 144 ? -5.245 7.693 24.273 1.00 77.75 144 PRO A CA 1
ATOM 1098 C C . PRO A 1 144 ? -5.947 7.187 23.007 1.00 77.75 144 PRO A C 1
ATOM 1100 O O . PRO A 1 144 ? -7.172 7.142 22.959 1.00 77.75 144 PRO A O 1
ATOM 1103 N N . GLU A 1 145 ? -5.193 6.827 21.971 1.00 84.12 145 GLU A N 1
ATOM 1104 C CA . GLU A 1 145 ? -5.743 6.290 20.720 1.00 84.12 145 GLU A CA 1
ATOM 1105 C C . GLU A 1 145 ? -5.762 4.751 20.760 1.00 84.12 145 GLU A C 1
ATOM 1107 O O . GLU A 1 145 ? -4.820 4.113 21.236 1.00 84.12 145 GLU A O 1
ATOM 1112 N N . VAL A 1 146 ? -6.823 4.141 20.228 1.00 86.00 146 VAL A N 1
ATOM 1113 C CA . VAL A 1 146 ? -6.897 2.700 19.946 1.00 86.00 146 VAL A CA 1
ATOM 1114 C C . VAL A 1 146 ? -6.586 2.491 18.472 1.00 86.00 146 VAL A C 1
ATOM 1116 O O . VAL A 1 146 ? -7.192 3.130 17.616 1.00 86.00 146 VAL A O 1
ATOM 1119 N N . VAL A 1 147 ? -5.659 1.582 18.166 1.00 87.50 147 VAL A N 1
ATOM 1120 C CA . VAL A 1 147 ? -5.307 1.227 16.786 1.00 87.50 147 VAL A CA 1
ATOM 1121 C C . VAL A 1 147 ? -5.770 -0.191 16.488 1.00 87.50 147 VAL A C 1
ATOM 1123 O O . VAL A 1 147 ? -5.301 -1.154 17.097 1.00 87.50 147 VAL A O 1
ATOM 1126 N N . GLN A 1 148 ? -6.654 -0.331 15.504 1.00 87.94 148 GLN A N 1
ATOM 1127 C CA . GLN A 1 148 ? -7.147 -1.612 15.028 1.00 87.94 148 GLN A CA 1
ATOM 1128 C C . GLN A 1 148 ? -6.690 -1.875 13.591 1.00 87.94 148 GLN A C 1
ATOM 1130 O O . GLN A 1 148 ? -7.089 -1.197 12.648 1.00 87.94 148 GLN A O 1
ATOM 1135 N N . TRP A 1 149 ? -5.856 -2.898 13.412 1.00 91.19 149 TRP A N 1
ATOM 1136 C CA . TRP A 1 149 ? -5.402 -3.339 12.091 1.00 91.19 149 TRP A CA 1
ATOM 1137 C C . TRP A 1 149 ? -6.479 -4.164 11.395 1.00 91.19 149 TRP A C 1
ATOM 1139 O O . TRP A 1 149 ? -6.994 -5.117 11.986 1.00 91.19 149 TRP A O 1
ATOM 1149 N N . LEU A 1 150 ? -6.761 -3.857 10.131 1.00 92.44 150 LEU A N 1
ATOM 1150 C CA . LEU A 1 150 ? -7.564 -4.733 9.287 1.00 92.44 150 LEU A CA 1
ATOM 1151 C C . LEU A 1 150 ? -6.797 -6.023 8.981 1.00 92.44 150 LEU A C 1
ATOM 1153 O O . LEU A 1 150 ? -5.567 -6.051 8.903 1.00 92.44 150 LEU A O 1
ATOM 1157 N N . SER A 1 151 ? -7.534 -7.113 8.806 1.00 92.44 151 SER A N 1
ATOM 1158 C CA . SER A 1 151 ? -6.980 -8.376 8.339 1.00 92.44 151 SER A CA 1
ATOM 1159 C C . SER A 1 151 ? -6.580 -8.265 6.865 1.00 92.44 151 SER A C 1
ATOM 1161 O O . SER A 1 151 ? -7.157 -7.479 6.109 1.00 92.44 151 SER A O 1
ATOM 1163 N N . PRO A 1 152 ? -5.641 -9.096 6.390 1.00 93.62 152 PRO A N 1
ATOM 1164 C CA . PRO A 1 152 ? -5.256 -9.095 4.981 1.00 93.62 152 PRO A CA 1
ATOM 1165 C C . PRO A 1 152 ? -6.420 -9.320 4.006 1.00 93.62 152 PRO A C 1
ATOM 1167 O O . PRO A 1 152 ? -6.403 -8.767 2.909 1.00 93.62 152 PRO A O 1
ATOM 1170 N N . LYS A 1 153 ? -7.431 -10.106 4.400 1.00 93.75 153 LYS A N 1
ATOM 1171 C CA . LYS A 1 153 ? -8.670 -10.284 3.633 1.00 93.75 153 LYS A CA 1
ATOM 1172 C C . LYS A 1 153 ? -9.468 -8.987 3.530 1.00 93.75 153 LYS A C 1
ATOM 1174 O O . LYS A 1 153 ? -9.942 -8.655 2.450 1.00 93.75 153 LYS A O 1
ATOM 1179 N N . GLU A 1 154 ? -9.620 -8.265 4.634 1.00 94.31 154 GLU A N 1
ATOM 1180 C CA . GLU A 1 154 ? -10.336 -6.985 4.659 1.00 94.31 154 GLU A CA 1
ATOM 1181 C C . GLU A 1 154 ? -9.608 -5.932 3.826 1.00 94.31 154 GLU A C 1
ATOM 1183 O O . GLU A 1 154 ? -10.251 -5.238 3.044 1.00 94.31 154 GLU A O 1
ATOM 1188 N N . VAL A 1 155 ? -8.273 -5.873 3.902 1.00 94.75 155 VAL A N 1
ATOM 1189 C CA . VAL A 1 155 ? -7.458 -5.013 3.028 1.00 94.75 155 VAL A CA 1
ATOM 1190 C C . VAL A 1 155 ? -7.672 -5.374 1.554 1.00 94.75 155 VAL A C 1
ATOM 1192 O O . VAL A 1 155 ? -7.939 -4.490 0.747 1.00 94.75 155 VAL A O 1
ATOM 1195 N N . ASP A 1 156 ? -7.617 -6.661 1.196 1.00 94.69 156 ASP A N 1
ATOM 1196 C CA . ASP A 1 156 ? -7.814 -7.122 -0.186 1.00 94.69 156 ASP A CA 1
ATOM 1197 C C . ASP A 1 156 ? -9.209 -6.772 -0.731 1.00 94.69 156 ASP A C 1
ATOM 1199 O O . ASP A 1 156 ? -9.329 -6.271 -1.847 1.00 94.69 156 ASP A O 1
ATOM 1203 N N . VAL A 1 157 ? -10.265 -6.972 0.064 1.00 94.38 157 VAL A N 1
ATOM 1204 C CA . VAL A 1 157 ? -11.639 -6.594 -0.312 1.00 94.38 157 VAL A CA 1
ATOM 1205 C C . VAL A 1 157 ? -11.774 -5.076 -0.447 1.00 94.38 157 VAL A C 1
ATOM 1207 O O . VAL A 1 157 ? -12.299 -4.609 -1.456 1.00 94.38 157 VAL A O 1
ATOM 1210 N N . THR A 1 158 ? -11.250 -4.315 0.518 1.00 95.69 158 THR A N 1
ATOM 1211 C CA . THR A 1 158 ? -11.290 -2.842 0.513 1.00 95.69 158 THR A CA 1
ATOM 1212 C C . THR A 1 158 ? -10.609 -2.285 -0.726 1.00 95.69 158 THR A C 1
ATOM 1214 O O . THR A 1 158 ? -11.194 -1.484 -1.452 1.00 95.69 158 THR A O 1
ATOM 1217 N N . CYS A 1 159 ? -9.375 -2.718 -0.990 1.00 95.38 159 CYS A N 1
ATOM 1218 C CA . CYS A 1 159 ? -8.595 -2.234 -2.118 1.00 95.38 159 CYS A CA 1
ATOM 1219 C C . CYS A 1 159 ? -9.186 -2.679 -3.457 1.00 95.38 159 CYS A C 1
ATOM 1221 O O . CYS A 1 159 ? -9.127 -1.911 -4.412 1.00 95.38 159 CYS A O 1
ATOM 1223 N N . ARG A 1 160 ? -9.798 -3.867 -3.537 1.00 94.69 160 ARG A N 1
ATOM 1224 C CA . ARG A 1 160 ? -10.509 -4.313 -4.742 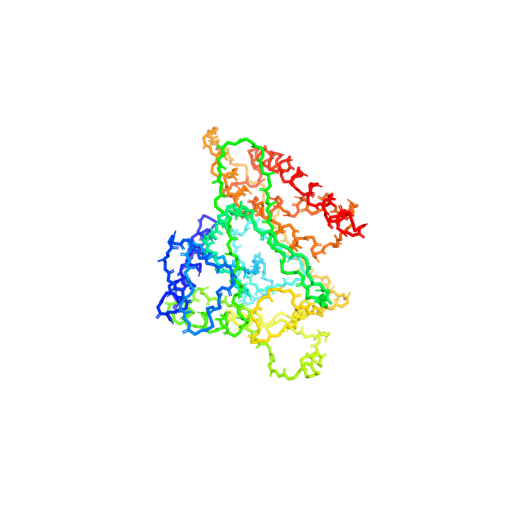1.00 94.69 160 ARG A CA 1
ATOM 1225 C C . ARG A 1 160 ? -11.718 -3.437 -5.055 1.00 94.69 160 ARG A C 1
ATOM 1227 O O . ARG A 1 160 ? -11.871 -3.027 -6.202 1.00 94.69 160 ARG A O 1
ATOM 1234 N N . ASP A 1 161 ? -12.553 -3.151 -4.059 1.00 95.25 161 ASP A N 1
ATOM 1235 C CA . ASP A 1 161 ? -13.698 -2.249 -4.221 1.00 95.25 161 ASP A CA 1
ATOM 1236 C C . ASP A 1 161 ? -13.239 -0.822 -4.569 1.00 95.25 161 ASP A C 1
ATOM 1238 O O . ASP A 1 161 ? -13.717 -0.228 -5.536 1.00 95.25 161 ASP A O 1
ATOM 1242 N N . ALA A 1 162 ? -12.221 -0.318 -3.865 1.00 93.56 162 ALA A N 1
ATOM 1243 C CA . ALA A 1 162 ? -11.622 0.984 -4.139 1.00 93.56 162 ALA A CA 1
ATOM 1244 C C . ALA A 1 162 ? -11.068 1.068 -5.570 1.00 93.56 162 ALA A C 1
ATOM 1246 O O . ALA A 1 162 ? -11.297 2.059 -6.254 1.00 93.56 162 ALA A O 1
ATOM 1247 N N . SER A 1 163 ? -10.396 0.018 -6.052 1.00 91.00 163 SER A N 1
ATOM 1248 C CA . SER A 1 163 ? -9.852 -0.068 -7.414 1.00 91.00 163 SER A CA 1
ATOM 1249 C C . SER A 1 163 ? -10.943 -0.067 -8.489 1.00 91.00 163 SER A C 1
ATOM 1251 O O . SER A 1 163 ? -10.774 0.539 -9.547 1.00 91.00 163 SER A O 1
ATOM 1253 N N . ALA A 1 164 ? -12.096 -0.686 -8.210 1.00 90.06 164 ALA A N 1
ATOM 1254 C CA . ALA A 1 164 ? -13.239 -0.682 -9.122 1.00 90.06 164 ALA A CA 1
ATOM 1255 C C . ALA A 1 164 ? -13.845 0.722 -9.311 1.00 90.06 164 ALA A C 1
ATOM 1257 O O . ALA A 1 164 ? -14.392 1.015 -10.374 1.00 90.06 164 ALA A O 1
ATOM 1258 N N . LYS A 1 165 ? -13.734 1.589 -8.296 1.00 87.31 165 LYS A N 1
ATOM 1259 C CA . LYS A 1 165 ? -14.228 2.977 -8.312 1.00 87.31 165 LYS A CA 1
ATOM 1260 C C . LYS A 1 165 ? -13.162 3.976 -8.763 1.00 87.31 165 LYS A C 1
ATOM 1262 O O . LYS A 1 165 ? -13.462 4.929 -9.474 1.00 87.31 165 LYS A O 1
ATOM 1267 N N . CYS A 1 166 ? -11.918 3.745 -8.356 1.00 82.12 166 CYS A N 1
ATOM 1268 C CA . CYS A 1 166 ? -10.758 4.579 -8.625 1.00 82.12 166 CYS A CA 1
ATOM 1269 C C . CYS A 1 166 ? -9.621 3.703 -9.181 1.00 82.12 166 CYS A C 1
ATOM 1271 O O . CYS A 1 166 ? -8.885 3.085 -8.408 1.00 82.12 166 CYS A O 1
ATOM 1273 N N . PRO A 1 167 ? -9.415 3.681 -10.513 1.00 80.31 167 PRO A N 1
ATOM 1274 C CA . PRO A 1 167 ? -8.379 2.862 -11.151 1.00 80.31 167 PRO A CA 1
ATOM 1275 C C . PRO A 1 167 ? -6.939 3.174 -10.712 1.00 80.31 167 PRO A C 1
ATOM 1277 O O . PRO A 1 167 ? -6.027 2.415 -11.030 1.00 80.31 167 PRO A O 1
ATOM 1280 N N . LEU A 1 168 ? -6.719 4.290 -10.005 1.00 79.44 168 LEU A N 1
ATOM 1281 C CA . LEU A 1 168 ? -5.426 4.639 -9.410 1.00 79.44 168 LEU A CA 1
ATOM 1282 C C . LEU A 1 168 ? -5.083 3.764 -8.197 1.00 79.44 168 LEU A C 1
ATOM 1284 O O . LEU A 1 168 ? -3.909 3.647 -7.846 1.00 79.44 168 LEU A O 1
ATOM 1288 N N . VAL A 1 169 ? -6.088 3.160 -7.552 1.00 83.81 169 VAL A N 1
ATOM 1289 C CA . VAL A 1 169 ? -5.885 2.269 -6.411 1.00 83.81 169 VAL A CA 1
ATOM 1290 C C . VAL A 1 169 ? -5.440 0.900 -6.918 1.00 83.81 169 VAL A C 1
ATOM 1292 O O . VAL A 1 169 ? -6.209 0.118 -7.475 1.00 83.81 169 VAL A O 1
ATOM 1295 N N . THR A 1 170 ? -4.175 0.600 -6.670 1.00 88.75 170 THR A N 1
ATOM 1296 C CA . THR A 1 170 ? -3.528 -0.702 -6.869 1.00 88.75 170 THR A CA 1
ATOM 1297 C C . THR A 1 170 ? -2.990 -1.180 -5.529 1.00 88.75 170 THR A C 1
ATOM 1299 O O . THR A 1 170 ? -2.590 -0.336 -4.742 1.00 88.75 170 THR A O 1
ATOM 1302 N N . TRP A 1 171 ? -2.935 -2.484 -5.246 1.00 93.88 171 TRP A N 1
ATOM 1303 C CA . TRP A 1 171 ? -2.505 -2.992 -3.933 1.00 93.88 171 TRP A CA 1
ATOM 1304 C C . TRP A 1 171 ? -1.648 -4.255 -4.033 1.00 93.88 171 TRP A C 1
ATOM 1306 O O . TRP A 1 171 ? -1.541 -4.885 -5.088 1.00 93.88 171 TRP A O 1
ATOM 1316 N N . ALA A 1 172 ? -1.024 -4.637 -2.919 1.00 91.69 172 ALA A N 1
ATOM 1317 C CA . ALA A 1 172 ? -0.292 -5.892 -2.801 1.00 91.69 172 ALA A CA 1
ATOM 1318 C C . ALA A 1 172 ? -1.263 -7.087 -2.744 1.00 91.69 172 ALA A C 1
ATOM 1320 O O . ALA A 1 172 ? -1.696 -7.518 -1.674 1.00 91.69 172 ALA A O 1
ATOM 1321 N N . GLN A 1 173 ? -1.611 -7.618 -3.916 1.00 91.12 173 GLN A N 1
ATOM 1322 C CA . GLN A 1 173 ? -2.504 -8.769 -4.050 1.00 91.12 173 GLN A CA 1
ATOM 1323 C C . GLN A 1 173 ? -1.875 -10.061 -3.495 1.00 91.12 173 GLN A C 1
ATOM 1325 O O . GLN A 1 173 ? -0.669 -10.280 -3.665 1.00 91.12 173 GLN A O 1
ATOM 1330 N N . PRO A 1 174 ? -2.668 -10.957 -2.873 1.00 91.50 174 PRO A N 1
ATOM 1331 C CA . PRO A 1 174 ? -2.180 -12.267 -2.456 1.00 91.50 174 PRO A CA 1
ATOM 1332 C C . PRO A 1 174 ? -1.677 -13.087 -3.652 1.00 91.50 174 PRO A C 1
ATOM 1334 O O . PRO A 1 174 ? -2.419 -13.341 -4.596 1.00 91.50 174 PRO A O 1
ATOM 1337 N N . LEU A 1 175 ? -0.421 -13.539 -3.595 1.00 91.12 175 LEU A N 1
ATOM 1338 C CA . LEU A 1 175 ? 0.163 -14.423 -4.616 1.00 91.12 175 LEU A CA 1
ATOM 1339 C C . LEU A 1 175 ? -0.382 -15.855 -4.518 1.00 91.12 175 LEU A C 1
ATOM 1341 O O . LEU A 1 175 ? -0.595 -16.520 -5.527 1.00 91.12 175 LEU A O 1
ATOM 1345 N N . VAL A 1 176 ? -0.582 -16.325 -3.287 1.00 92.31 176 VAL A N 1
ATOM 1346 C CA . VAL A 1 176 ? -1.167 -17.621 -2.937 1.00 92.31 176 VAL A CA 1
ATOM 1347 C C . VAL A 1 176 ? -1.883 -17.473 -1.596 1.00 92.31 176 VAL A C 1
ATOM 1349 O O . VAL A 1 176 ? -1.453 -16.702 -0.735 1.00 92.31 176 VAL A O 1
ATOM 1352 N N . THR A 1 177 ? -2.980 -18.203 -1.414 1.00 93.94 177 THR A N 1
ATOM 1353 C CA . THR A 1 177 ? -3.688 -18.302 -0.131 1.00 93.94 177 THR A CA 1
ATOM 1354 C C . THR A 1 177 ? -3.950 -19.770 0.161 1.00 93.94 177 THR A C 1
ATOM 1356 O O . THR A 1 177 ? -4.402 -20.493 -0.721 1.00 93.94 177 THR A O 1
ATOM 1359 N N . GLY A 1 178 ? -3.638 -20.217 1.375 1.00 94.25 178 GLY A N 1
ATOM 1360 C CA . GLY A 1 178 ? -3.719 -21.628 1.732 1.00 94.25 178 GLY A CA 1
ATOM 1361 C C . GLY A 1 178 ? -3.042 -21.935 3.069 1.00 94.25 178 GLY A C 1
ATOM 1362 O O . GLY A 1 178 ? -2.711 -21.014 3.827 1.00 94.25 178 GLY A O 1
ATOM 1363 N N . PRO A 1 179 ? -2.840 -23.227 3.381 1.00 94.19 179 PRO A N 1
ATOM 1364 C CA . PRO A 1 179 ? -2.077 -23.659 4.546 1.00 94.19 179 PRO A CA 1
ATOM 1365 C C . PRO A 1 179 ? -0.661 -23.069 4.555 1.00 94.19 179 PRO A C 1
ATOM 1367 O O . PRO A 1 179 ? -0.039 -22.894 3.508 1.00 94.19 179 PRO A O 1
ATOM 1370 N N . LEU A 1 180 ? -0.108 -22.824 5.749 1.00 90.69 180 LEU A N 1
ATOM 1371 C CA . LEU A 1 180 ? 1.226 -22.225 5.902 1.00 90.69 180 LEU A CA 1
ATOM 1372 C C . LEU A 1 180 ? 2.311 -22.987 5.122 1.00 90.69 180 LEU A C 1
ATOM 1374 O O . LEU A 1 180 ? 3.178 -22.357 4.524 1.00 90.69 180 LEU A O 1
ATOM 1378 N N . SER A 1 181 ? 2.250 -24.320 5.100 1.00 92.50 181 SER A N 1
ATOM 1379 C CA . SER A 1 181 ? 3.198 -25.169 4.370 1.00 92.50 181 SER A CA 1
ATOM 1380 C C . SER A 1 181 ? 3.213 -24.898 2.865 1.00 92.50 181 SER A C 1
ATOM 1382 O O . SER A 1 181 ? 4.284 -24.898 2.263 1.00 92.50 181 SER A O 1
ATOM 1384 N N . GLU A 1 182 ? 2.053 -24.633 2.264 1.00 93.69 182 GLU A N 1
ATOM 1385 C CA . GLU A 1 182 ? 1.930 -24.306 0.843 1.00 93.69 182 GLU A CA 1
ATOM 1386 C C . GLU A 1 182 ? 2.462 -22.900 0.564 1.00 93.69 182 GLU A C 1
ATOM 1388 O O . GLU A 1 182 ? 3.297 -22.713 -0.319 1.00 93.69 182 GLU A O 1
ATOM 1393 N N . CYS A 1 183 ? 2.078 -21.920 1.388 1.00 92.94 183 CYS A N 1
ATOM 1394 C CA . CYS A 1 183 ? 2.598 -20.559 1.273 1.00 92.94 183 CYS A CA 1
ATOM 1395 C C . CYS A 1 183 ? 4.131 -20.531 1.413 1.00 92.94 183 CYS A C 1
ATOM 1397 O O . CYS A 1 183 ? 4.810 -19.845 0.649 1.00 92.94 183 CYS A O 1
ATOM 1399 N N . MET A 1 184 ? 4.696 -21.299 2.350 1.00 89.19 184 MET A N 1
ATOM 1400 C CA . MET A 1 184 ? 6.147 -21.416 2.549 1.00 89.19 184 MET A CA 1
ATOM 1401 C C . MET A 1 184 ? 6.867 -22.120 1.392 1.00 89.19 184 MET A C 1
ATOM 1403 O O . MET A 1 184 ? 8.068 -21.920 1.225 1.00 89.19 184 MET A O 1
ATOM 1407 N N . ALA A 1 185 ? 6.158 -22.911 0.584 1.00 91.31 185 ALA A N 1
ATOM 1408 C CA . ALA A 1 185 ? 6.708 -23.541 -0.614 1.00 91.31 185 ALA A CA 1
ATOM 1409 C C . ALA A 1 185 ? 6.798 -22.580 -1.816 1.00 91.31 185 ALA A C 1
ATOM 1411 O O . ALA A 1 185 ? 7.317 -22.964 -2.867 1.00 91.31 185 ALA A O 1
ATOM 1412 N N . THR A 1 186 ? 6.332 -21.331 -1.676 1.00 90.75 186 THR A N 1
ATOM 1413 C CA . THR A 1 186 ? 6.426 -20.313 -2.730 1.00 90.75 186 THR A CA 1
ATOM 1414 C C . THR A 1 186 ? 7.878 -20.122 -3.157 1.00 90.75 186 THR A C 1
ATOM 1416 O O . THR A 1 186 ? 8.748 -19.750 -2.366 1.00 90.75 186 THR A O 1
ATOM 1419 N N . LYS A 1 187 ? 8.155 -20.361 -4.441 1.00 88.50 187 LYS A N 1
ATOM 1420 C CA . LYS A 1 187 ? 9.493 -20.198 -5.009 1.00 88.50 187 LYS A CA 1
ATOM 1421 C C . LYS A 1 187 ? 9.864 -18.720 -5.039 1.00 88.50 187 LYS A C 1
ATOM 1423 O O . LYS A 1 187 ? 9.273 -17.975 -5.801 1.00 88.50 187 LYS A O 1
ATOM 1428 N N . VAL A 1 188 ? 10.883 -18.320 -4.284 1.00 87.69 188 VAL A N 1
ATOM 1429 C CA . VAL A 1 188 ? 11.351 -16.922 -4.238 1.00 87.69 188 VAL A CA 1
ATOM 1430 C C . VAL A 1 188 ? 12.501 -16.654 -5.216 1.00 87.69 188 VAL A C 1
ATOM 1432 O O . VAL A 1 188 ? 12.543 -15.613 -5.865 1.00 87.69 188 VAL A O 1
ATOM 1435 N N . GLU A 1 189 ? 13.425 -17.600 -5.367 1.00 88.44 189 GLU A N 1
ATOM 1436 C CA . GLU A 1 189 ? 14.644 -17.410 -6.161 1.00 88.44 189 GLU A CA 1
ATOM 1437 C C . GLU A 1 189 ? 14.385 -17.482 -7.676 1.00 88.44 189 GLU A C 1
ATOM 1439 O O . GLU A 1 189 ? 13.776 -18.431 -8.180 1.00 88.44 189 GLU A O 1
ATOM 1444 N N . GLY A 1 190 ? 14.900 -16.493 -8.414 1.00 85.69 190 GLY A N 1
ATOM 1445 C CA . GLY A 1 190 ? 14.852 -16.448 -9.881 1.00 85.69 190 GLY A CA 1
ATOM 1446 C C . GLY A 1 190 ? 13.464 -16.208 -10.483 1.00 85.69 190 GLY A C 1
ATOM 1447 O O . GLY A 1 190 ? 13.245 -16.554 -11.644 1.00 85.69 190 GLY A O 1
ATOM 1448 N N . VAL A 1 191 ? 12.522 -15.654 -9.716 1.00 89.88 191 VAL A N 1
ATOM 1449 C CA . VAL A 1 191 ? 11.175 -15.314 -10.198 1.00 89.88 191 VAL A CA 1
ATOM 1450 C C . VAL A 1 191 ? 11.109 -13.839 -10.585 1.00 89.88 191 VAL A C 1
ATOM 1452 O O . VAL A 1 191 ? 11.553 -12.960 -9.843 1.00 89.88 191 VAL A O 1
ATOM 1455 N N . HIS A 1 192 ? 10.591 -13.573 -11.785 1.00 90.19 192 HIS A N 1
ATOM 1456 C CA . HIS A 1 192 ? 10.399 -12.217 -12.293 1.00 90.19 192 HIS A CA 1
ATOM 1457 C C . HIS A 1 192 ? 9.307 -11.488 -11.521 1.00 90.19 192 HIS A C 1
ATOM 1459 O O . HIS A 1 192 ? 8.287 -12.080 -11.175 1.00 90.19 192 HIS A O 1
ATOM 1465 N N . THR A 1 193 ? 9.511 -10.193 -11.277 1.00 90.19 193 THR A N 1
ATOM 1466 C CA . THR A 1 193 ? 8.457 -9.374 -10.675 1.00 90.19 193 THR A CA 1
ATOM 1467 C C . THR A 1 193 ? 7.238 -9.297 -11.598 1.00 90.19 193 THR A C 1
ATOM 1469 O O . THR A 1 193 ? 7.350 -9.103 -12.811 1.00 90.19 193 THR A O 1
ATOM 1472 N N . THR A 1 194 ? 6.050 -9.449 -11.019 1.00 88.62 194 THR A N 1
ATOM 1473 C CA . THR A 1 194 ? 4.773 -9.381 -11.740 1.00 88.62 194 THR A CA 1
ATOM 1474 C C . THR A 1 194 ? 4.271 -7.948 -11.901 1.00 88.62 194 THR A C 1
ATOM 1476 O O . THR A 1 194 ? 3.450 -7.691 -12.781 1.00 88.62 194 THR A O 1
ATOM 1479 N N . LEU A 1 195 ? 4.799 -7.007 -11.107 1.00 87.81 195 LEU A N 1
ATOM 1480 C CA . LEU A 1 195 ? 4.332 -5.620 -11.052 1.00 87.81 195 LEU A CA 1
ATOM 1481 C C . LEU A 1 195 ? 4.327 -4.907 -12.411 1.00 87.81 195 LEU A C 1
ATOM 1483 O O . LEU A 1 195 ? 3.308 -4.301 -12.728 1.00 87.81 195 LEU A O 1
ATOM 1487 N N . PRO A 1 196 ? 5.363 -5.010 -13.269 1.00 87.38 196 PRO A N 1
ATOM 1488 C CA . PRO A 1 196 ? 5.294 -4.359 -14.570 1.00 87.38 196 PRO A CA 1
ATOM 1489 C C . PRO A 1 196 ? 4.137 -4.869 -15.431 1.00 87.38 196 PRO A C 1
ATOM 1491 O O . PRO A 1 196 ? 3.446 -4.074 -16.056 1.00 87.38 196 PRO A O 1
ATOM 1494 N N . GLY A 1 197 ? 3.867 -6.179 -15.404 1.00 83.88 197 GLY A N 1
ATOM 1495 C CA . GLY A 1 197 ? 2.746 -6.768 -16.138 1.00 83.88 197 GLY A CA 1
ATOM 1496 C C . GLY A 1 197 ? 1.388 -6.272 -15.637 1.00 83.88 197 GLY A C 1
ATOM 1497 O O . GLY A 1 197 ? 0.514 -5.990 -16.452 1.00 83.88 197 GLY A O 1
ATOM 1498 N N . LEU A 1 198 ? 1.234 -6.088 -14.319 1.00 81.00 198 LEU A N 1
ATOM 1499 C CA . LEU A 1 198 ? 0.031 -5.488 -13.724 1.00 81.00 198 LEU A CA 1
ATOM 1500 C C . LEU A 1 198 ? -0.188 -4.037 -14.181 1.00 81.00 198 LEU A C 1
ATOM 1502 O O . LEU A 1 198 ? -1.326 -3.592 -14.279 1.00 81.00 198 LEU A O 1
ATOM 1506 N N . LEU A 1 199 ? 0.890 -3.326 -14.514 1.00 80.31 199 LEU A N 1
ATOM 1507 C CA . LEU A 1 199 ? 0.864 -1.955 -15.029 1.00 80.31 199 LEU A CA 1
ATOM 1508 C C . LEU A 1 199 ? 0.829 -1.883 -16.568 1.00 80.31 199 LEU A C 1
ATOM 1510 O O . LEU A 1 199 ? 0.974 -0.804 -17.139 1.00 80.31 199 LEU A O 1
ATOM 1514 N N . GLY A 1 200 ? 0.671 -3.019 -17.258 1.00 81.88 200 GLY A N 1
ATOM 1515 C CA . GLY A 1 200 ? 0.670 -3.083 -18.723 1.00 81.88 200 GLY A CA 1
ATOM 1516 C C . GLY A 1 200 ? 2.035 -2.817 -19.370 1.00 81.88 200 GLY A C 1
ATOM 1517 O O . GLY A 1 200 ? 2.098 -2.484 -20.552 1.00 81.88 200 GLY A O 1
ATOM 1518 N N . LEU A 1 201 ? 3.126 -2.945 -18.611 1.00 84.50 201 LEU A N 1
ATOM 1519 C CA . LEU A 1 201 ? 4.497 -2.732 -19.071 1.00 84.50 201 LEU A CA 1
ATOM 1520 C C . LEU A 1 201 ? 5.161 -4.050 -19.517 1.00 84.50 201 LEU A C 1
ATOM 1522 O O . LEU A 1 201 ? 4.911 -5.111 -18.931 1.00 84.50 201 LEU A O 1
ATOM 1526 N N . PRO A 1 202 ? 6.044 -4.002 -20.532 1.00 89.00 202 PRO A N 1
ATOM 1527 C CA . PRO A 1 202 ? 6.748 -5.178 -21.038 1.00 89.00 202 PRO A CA 1
ATOM 1528 C C . PRO A 1 202 ? 7.798 -5.678 -20.045 1.00 89.00 202 PRO A C 1
ATOM 1530 O O . PRO A 1 202 ? 8.527 -4.894 -19.459 1.00 89.00 202 PRO A O 1
ATOM 1533 N N . GLN A 1 203 ? 7.931 -6.993 -19.882 1.00 90.81 203 GLN A N 1
ATOM 1534 C CA . GLN A 1 203 ? 8.853 -7.581 -18.906 1.00 90.81 203 GLN A CA 1
ATOM 1535 C C . GLN A 1 203 ? 10.334 -7.285 -19.207 1.00 90.81 203 GLN A C 1
ATOM 1537 O O . GLN A 1 203 ? 10.816 -7.487 -20.319 1.00 90.81 203 GLN A O 1
ATOM 1542 N N . ILE A 1 204 ? 11.095 -6.905 -18.175 1.00 88.94 204 ILE A N 1
ATOM 1543 C CA . ILE A 1 204 ? 12.552 -6.728 -18.260 1.00 88.94 204 ILE A CA 1
ATOM 1544 C C . ILE A 1 204 ? 13.251 -8.045 -17.896 1.00 88.94 204 ILE A C 1
ATOM 1546 O O . ILE A 1 204 ? 13.101 -8.576 -16.792 1.00 88.94 204 ILE A O 1
ATOM 1550 N N . LYS A 1 205 ? 14.089 -8.557 -18.804 1.00 86.81 205 LYS A N 1
ATOM 1551 C CA . LYS A 1 205 ? 14.898 -9.758 -18.551 1.00 86.81 205 LYS A CA 1
ATOM 1552 C C . LYS A 1 205 ? 15.819 -9.551 -17.343 1.00 86.81 205 LYS A C 1
ATOM 1554 O O . LYS A 1 205 ? 16.556 -8.576 -17.262 1.00 86.81 205 LYS A O 1
ATOM 1559 N N . GLY A 1 206 ? 15.813 -10.514 -16.427 1.00 86.38 206 GLY A N 1
ATOM 1560 C CA . GLY A 1 206 ? 16.603 -10.481 -15.186 1.00 86.38 206 GLY A CA 1
ATOM 1561 C C . GLY A 1 206 ? 16.044 -9.587 -14.069 1.00 86.38 206 GLY A C 1
ATOM 1562 O O . GLY A 1 206 ? 16.699 -9.446 -13.041 1.00 86.38 206 GLY A O 1
ATOM 1563 N N . ASN A 1 207 ? 14.859 -8.993 -14.244 1.00 89.12 207 ASN A N 1
ATOM 1564 C CA . ASN A 1 207 ? 14.208 -8.167 -13.227 1.00 89.12 207 ASN A CA 1
ATOM 1565 C C . ASN A 1 207 ? 13.428 -9.054 -12.245 1.00 89.12 207 ASN A C 1
ATOM 1567 O O . ASN A 1 207 ? 12.264 -9.389 -12.482 1.00 89.12 207 ASN A O 1
ATOM 1571 N N . PHE A 1 208 ? 14.107 -9.528 -11.204 1.00 89.75 208 PHE A N 1
ATOM 1572 C CA . PHE A 1 208 ? 13.533 -10.422 -10.197 1.00 89.75 208 PHE A CA 1
ATOM 1573 C C . PHE 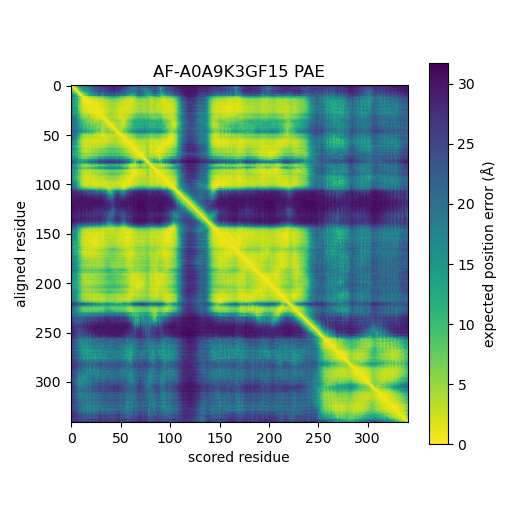A 1 208 ? 12.895 -9.633 -9.052 1.00 89.75 208 PHE A C 1
ATOM 1575 O O . PHE A 1 208 ? 13.349 -8.537 -8.733 1.00 89.75 208 PHE A O 1
ATOM 1582 N N . TRP A 1 209 ? 11.850 -10.183 -8.436 1.00 88.94 209 TRP A N 1
ATOM 1583 C CA . TRP A 1 209 ? 11.274 -9.592 -7.224 1.00 88.94 209 TRP A CA 1
ATOM 1584 C C . TRP A 1 209 ? 12.233 -9.695 -6.023 1.00 88.94 209 TRP A C 1
ATOM 1586 O O . TRP A 1 209 ? 13.176 -10.488 -6.026 1.00 88.94 209 TRP A O 1
ATOM 1596 N N . GLU A 1 210 ? 12.009 -8.899 -4.978 1.00 88.69 210 GLU A N 1
ATOM 1597 C CA . GLU A 1 210 ? 12.837 -8.949 -3.764 1.00 88.69 210 GLU A CA 1
ATOM 1598 C C . GLU A 1 210 ? 12.557 -10.200 -2.931 1.00 88.69 210 GLU A C 1
ATOM 1600 O O . GLU A 1 210 ? 13.445 -10.731 -2.262 1.00 88.69 210 GLU A O 1
ATOM 1605 N N . GLY A 1 211 ? 11.314 -10.669 -2.952 1.00 90.75 211 GLY A N 1
ATOM 1606 C CA . GLY A 1 211 ? 10.849 -11.674 -2.023 1.00 90.75 211 GLY A CA 1
ATOM 1607 C C . GLY A 1 211 ? 9.338 -11.729 -1.921 1.00 90.75 211 GLY A C 1
ATOM 1608 O O . GLY A 1 211 ? 8.618 -11.109 -2.701 1.00 90.75 211 GLY A O 1
ATOM 1609 N N . VAL A 1 212 ? 8.877 -12.459 -0.911 1.00 91.81 212 VAL A N 1
ATOM 1610 C CA . VAL A 1 212 ? 7.465 -12.581 -0.554 1.00 91.81 212 VAL A CA 1
ATOM 1611 C C . VAL A 1 212 ? 7.265 -12.357 0.938 1.00 91.81 212 VAL A C 1
ATOM 1613 O O . VAL A 1 212 ? 8.153 -12.598 1.763 1.00 91.81 212 VAL A O 1
ATOM 1616 N N . VAL A 1 213 ? 6.064 -11.909 1.281 1.00 91.94 213 VAL A N 1
ATOM 1617 C CA . VAL A 1 213 ? 5.604 -11.724 2.655 1.00 91.94 213 VAL A CA 1
ATOM 1618 C C . VAL A 1 213 ? 4.500 -12.742 2.921 1.00 91.94 213 VAL A C 1
ATOM 1620 O O . VAL A 1 213 ? 3.523 -12.803 2.180 1.00 91.94 213 VAL A O 1
ATOM 1623 N N . ILE A 1 214 ? 4.653 -13.542 3.974 1.00 91.62 214 ILE A N 1
ATOM 1624 C CA . ILE A 1 214 ? 3.668 -14.531 4.418 1.00 91.62 214 ILE A CA 1
ATOM 1625 C C . ILE A 1 214 ? 3.081 -14.071 5.747 1.00 91.62 214 ILE A C 1
ATOM 1627 O O . ILE A 1 214 ? 3.816 -13.751 6.682 1.00 91.62 214 ILE A O 1
ATOM 1631 N N . ARG A 1 215 ? 1.751 -14.054 5.832 1.00 91.88 215 ARG A N 1
ATOM 1632 C CA . ARG A 1 215 ? 1.002 -13.597 7.006 1.00 91.88 215 ARG A CA 1
ATOM 1633 C C . ARG A 1 215 ? -0.356 -14.305 7.121 1.00 91.88 215 ARG A C 1
ATOM 1635 O O . ARG A 1 215 ? -0.877 -14.750 6.097 1.00 91.88 215 ARG A O 1
ATOM 1642 N N . PRO A 1 216 ? -0.950 -14.420 8.324 1.00 92.00 216 PRO A N 1
ATOM 1643 C CA . PRO A 1 216 ? -2.292 -14.974 8.492 1.00 92.00 216 PRO A CA 1
ATOM 1644 C C . PRO A 1 216 ? -3.350 -14.127 7.773 1.00 92.00 216 PRO A C 1
ATOM 1646 O O . PRO A 1 216 ? -3.513 -12.955 8.082 1.00 92.00 216 PRO A O 1
ATOM 1649 N N . TYR A 1 217 ? -4.093 -14.721 6.837 1.00 92.44 217 TYR A N 1
ATOM 1650 C CA . TYR A 1 217 ? -4.988 -13.974 5.940 1.00 92.44 217 TYR A CA 1
ATOM 1651 C C . TYR A 1 217 ? -6.252 -13.411 6.616 1.00 92.44 217 TYR A C 1
ATOM 1653 O O . TYR A 1 217 ? -6.767 -12.378 6.199 1.00 92.44 217 TYR A O 1
ATOM 1661 N N . LEU A 1 218 ? -6.742 -14.079 7.663 1.00 90.81 218 LEU A N 1
ATOM 1662 C CA . LEU A 1 218 ? -7.978 -13.710 8.368 1.00 90.81 218 LEU A CA 1
ATOM 1663 C C . LEU A 1 218 ? -7.736 -12.985 9.696 1.00 90.81 218 LEU A C 1
ATOM 1665 O O . LEU A 1 218 ? -8.682 -12.494 10.298 1.00 90.81 218 LEU A O 1
ATOM 1669 N N . ALA A 1 219 ? -6.498 -12.949 10.191 1.00 86.25 219 ALA A N 1
ATOM 1670 C CA . ALA A 1 219 ? -6.233 -12.371 11.501 1.00 86.25 219 ALA A CA 1
ATOM 1671 C C . ALA A 1 219 ? -6.044 -10.857 11.387 1.00 86.25 219 ALA A C 1
ATOM 1673 O O . ALA A 1 219 ? -5.211 -10.392 10.607 1.00 86.25 219 ALA A O 1
ATOM 1674 N N . ARG A 1 220 ? -6.773 -10.108 12.215 1.00 85.00 220 ARG A N 1
ATOM 1675 C CA . ARG A 1 220 ? -6.424 -8.727 12.558 1.00 85.00 220 ARG A CA 1
ATOM 1676 C C . ARG A 1 220 ? -5.187 -8.732 13.477 1.00 85.00 220 ARG A C 1
ATOM 1678 O O . ARG A 1 220 ? -4.993 -9.667 14.256 1.00 85.00 220 ARG A O 1
ATOM 1685 N N . GLY A 1 221 ? -4.344 -7.703 13.377 1.00 68.88 221 GLY A N 1
ATOM 1686 C CA . GLY A 1 221 ? -3.115 -7.541 14.173 1.00 68.88 221 GLY A CA 1
ATOM 1687 C C . GLY A 1 221 ? -1.825 -7.694 13.352 1.00 68.88 221 GLY A C 1
ATOM 1688 O O . GLY A 1 221 ? -1.459 -8.791 12.930 1.00 68.88 221 GLY A O 1
ATOM 1689 N N . GLY A 1 222 ? -1.105 -6.584 13.162 1.00 56.31 222 GLY A N 1
ATOM 1690 C CA . GLY A 1 222 ? -0.031 -6.410 12.170 1.00 56.31 222 GLY A CA 1
ATOM 1691 C C . GLY A 1 222 ? 1.313 -7.117 12.414 1.00 56.31 222 GLY A C 1
ATOM 1692 O O . GLY A 1 222 ? 2.293 -6.795 11.749 1.00 56.31 222 GLY A O 1
ATOM 1693 N N . HIS A 1 223 ? 1.423 -8.071 13.346 1.00 60.25 223 HIS A N 1
ATOM 1694 C CA . HIS A 1 223 ? 2.744 -8.515 13.837 1.00 60.25 223 HIS A CA 1
ATOM 1695 C C . HIS A 1 223 ? 3.136 -9.963 13.512 1.00 60.25 223 HIS A C 1
ATOM 1697 O O . HIS A 1 223 ? 4.265 -10.367 13.785 1.00 60.25 223 HIS A O 1
ATOM 1703 N N . ARG A 1 224 ? 2.254 -10.768 12.907 1.00 72.06 224 ARG A N 1
ATOM 1704 C CA . ARG A 1 224 ? 2.580 -12.159 12.534 1.00 72.06 224 ARG A CA 1
ATOM 1705 C C . ARG A 1 224 ? 2.992 -12.241 11.071 1.00 72.06 224 ARG A C 1
ATOM 1707 O O . ARG A 1 224 ? 2.193 -12.612 10.217 1.00 72.06 224 ARG A O 1
ATOM 1714 N N . VAL A 1 225 ? 4.240 -11.882 10.791 1.00 81.44 225 VAL A N 1
ATOM 1715 C CA . VAL A 1 225 ? 4.756 -11.792 9.422 1.00 81.44 225 VAL A CA 1
ATOM 1716 C C . VAL A 1 225 ? 6.073 -12.547 9.279 1.00 81.44 225 VAL A C 1
ATOM 1718 O O . VAL A 1 225 ? 6.997 -12.357 10.065 1.00 81.44 225 VAL A O 1
ATOM 1721 N N . VAL A 1 226 ? 6.178 -13.364 8.231 1.00 82.12 226 VAL A N 1
ATOM 1722 C CA . VAL A 1 226 ? 7.429 -13.988 7.789 1.00 82.12 226 VAL A CA 1
ATOM 1723 C C . VAL A 1 226 ? 7.796 -13.414 6.427 1.00 82.12 226 VAL A C 1
ATOM 1725 O O . VAL A 1 226 ? 7.008 -13.475 5.487 1.00 82.12 226 VAL A O 1
ATOM 1728 N N . LYS A 1 227 ? 8.997 -12.846 6.311 1.00 85.31 227 LYS A N 1
ATOM 1729 C CA . LYS A 1 227 ? 9.514 -12.297 5.052 1.00 85.31 227 LYS A CA 1
ATOM 1730 C C . LYS A 1 227 ? 10.554 -13.259 4.482 1.00 85.31 227 LYS A C 1
ATOM 1732 O O . LYS A 1 227 ? 11.566 -13.515 5.130 1.00 85.31 227 LYS A O 1
ATOM 1737 N N . PHE A 1 228 ? 10.330 -13.759 3.271 1.00 84.31 228 PHE A N 1
ATOM 1738 C CA . PHE A 1 228 ? 11.323 -14.528 2.524 1.00 84.31 228 PHE A CA 1
ATOM 1739 C C . PHE A 1 228 ? 11.909 -13.644 1.435 1.00 84.31 228 PHE A C 1
ATOM 1741 O O . PHE A 1 228 ? 11.217 -13.313 0.477 1.00 84.31 228 PHE A O 1
ATOM 1748 N N . LYS A 1 229 ? 13.177 -13.258 1.582 1.00 83.62 229 LYS A N 1
ATOM 1749 C CA . LYS A 1 229 ? 13.890 -12.419 0.614 1.00 83.62 229 LYS A CA 1
ATOM 1750 C C . LYS A 1 229 ? 14.897 -13.239 -0.189 1.00 83.62 229 LYS A C 1
ATOM 1752 O O . LYS A 1 229 ? 15.502 -14.176 0.334 1.00 83.62 229 LYS A O 1
ATOM 1757 N N . VAL A 1 230 ? 15.085 -12.862 -1.448 1.00 82.75 230 VAL A N 1
ATOM 1758 C CA . VAL A 1 230 ? 16.135 -13.376 -2.332 1.00 82.75 230 VAL A CA 1
ATOM 1759 C C . VAL A 1 230 ? 17.500 -13.088 -1.706 1.00 82.75 230 VAL A C 1
ATOM 1761 O O . VAL A 1 230 ? 17.755 -11.984 -1.225 1.00 82.75 230 VAL A O 1
ATOM 1764 N N . LYS A 1 231 ? 18.412 -14.067 -1.724 1.00 73.44 231 LYS A N 1
ATOM 1765 C CA . LYS A 1 231 ? 19.716 -13.931 -1.045 1.00 73.44 231 LYS A CA 1
ATOM 1766 C C . LYS A 1 231 ? 20.600 -12.842 -1.649 1.00 73.44 231 LYS A C 1
ATOM 1768 O O . LYS A 1 231 ? 21.383 -12.218 -0.935 1.00 73.44 231 LYS A O 1
ATOM 1773 N N . LYS A 1 232 ? 20.536 -12.660 -2.970 1.00 71.88 232 LYS A N 1
ATOM 1774 C CA . LYS A 1 232 ? 21.287 -11.635 -3.706 1.00 71.88 232 LYS A CA 1
ATOM 1775 C C . LYS A 1 232 ? 20.492 -11.169 -4.916 1.00 71.88 232 LYS A C 1
ATOM 1777 O O . LYS A 1 232 ? 20.291 -11.938 -5.852 1.00 71.88 232 LYS A O 1
ATOM 1782 N N . LEU A 1 233 ? 20.119 -9.895 -4.926 1.00 66.94 233 LEU A N 1
ATOM 1783 C CA . LEU A 1 233 ? 19.566 -9.268 -6.119 1.00 66.94 233 LEU A CA 1
ATOM 1784 C C . LEU A 1 233 ? 20.689 -8.963 -7.130 1.00 66.94 233 LEU A C 1
ATOM 1786 O O . LEU A 1 233 ? 21.766 -8.500 -6.730 1.00 66.94 233 LEU A O 1
ATOM 1790 N N . PRO A 1 234 ? 20.481 -9.215 -8.435 1.00 63.16 234 PRO A N 1
ATOM 1791 C CA . PRO A 1 234 ? 21.425 -8.800 -9.463 1.00 63.16 234 PRO A CA 1
ATOM 1792 C C . PRO A 1 234 ? 21.597 -7.275 -9.459 1.00 63.16 234 PRO A C 1
ATOM 1794 O O . PRO A 1 234 ? 20.660 -6.522 -9.200 1.00 63.16 234 PRO A O 1
ATOM 1797 N N . LYS A 1 235 ? 22.797 -6.788 -9.792 1.00 60.91 235 LYS A N 1
ATOM 1798 C CA . LYS A 1 235 ? 23.007 -5.350 -10.013 1.00 60.91 235 LYS A CA 1
ATOM 1799 C C . LYS A 1 235 ? 22.252 -4.930 -11.278 1.00 60.91 235 LYS A C 1
ATOM 1801 O O . LYS A 1 235 ? 22.532 -5.460 -12.351 1.00 60.91 235 LYS A O 1
ATOM 1806 N N . VAL A 1 236 ? 21.332 -3.976 -11.161 1.00 58.72 236 VAL A N 1
ATOM 1807 C CA . VAL A 1 236 ? 20.559 -3.473 -12.303 1.00 58.72 236 VAL A CA 1
ATOM 1808 C C . VAL A 1 236 ? 21.416 -2.633 -13.247 1.00 58.72 236 VAL A C 1
ATOM 1810 O O . VAL A 1 236 ? 22.334 -1.915 -12.840 1.00 58.72 236 VAL A O 1
ATOM 1813 N N . ILE A 1 237 ? 21.071 -2.737 -14.530 1.00 54.03 237 ILE A N 1
ATOM 1814 C CA . ILE A 1 237 ? 21.567 -1.930 -15.642 1.00 54.03 237 ILE A CA 1
ATOM 1815 C C . ILE A 1 237 ? 21.192 -0.466 -15.386 1.00 54.03 237 ILE A C 1
ATOM 1817 O O . ILE A 1 237 ? 20.029 -0.084 -15.475 1.00 54.03 237 ILE A O 1
ATOM 1821 N N . LYS A 1 238 ? 22.186 0.365 -15.065 1.00 48.78 238 LYS A N 1
ATOM 1822 C CA . LYS A 1 238 ? 21.996 1.814 -14.949 1.00 48.78 238 LYS A CA 1
ATOM 1823 C C . LYS A 1 238 ? 21.714 2.401 -16.332 1.00 48.78 238 LYS A C 1
ATOM 1825 O O . LYS A 1 238 ? 22.497 2.178 -17.257 1.00 48.78 238 LYS A O 1
ATOM 1830 N N . ALA A 1 239 ? 20.663 3.207 -16.463 1.00 48.31 239 ALA A N 1
ATOM 1831 C CA . ALA A 1 239 ? 20.573 4.141 -17.580 1.00 48.31 239 ALA A CA 1
ATOM 1832 C C . ALA A 1 239 ? 21.744 5.139 -17.495 1.00 48.31 239 ALA A C 1
ATOM 1834 O O . ALA A 1 239 ? 22.125 5.576 -16.405 1.00 48.31 239 ALA A O 1
ATOM 1835 N N . LYS A 1 240 ? 22.340 5.499 -18.639 1.00 36.31 240 LYS A N 1
ATOM 1836 C CA . LYS A 1 240 ? 23.301 6.609 -18.704 1.00 36.31 240 LYS A CA 1
ATOM 1837 C C . LYS A 1 240 ? 22.533 7.907 -18.443 1.00 36.31 240 LYS A C 1
ATOM 1839 O O . LYS A 1 240 ? 21.815 8.365 -19.321 1.00 36.31 240 LYS A O 1
ATOM 1844 N N . THR A 1 241 ? 22.678 8.495 -17.260 1.00 36.75 241 THR A N 1
ATOM 1845 C CA . THR A 1 241 ? 22.122 9.823 -16.965 1.00 36.75 241 THR A CA 1
ATOM 1846 C C . THR A 1 241 ? 22.755 10.866 -17.901 1.00 36.75 241 THR A C 1
ATOM 1848 O O . THR A 1 241 ? 23.990 10.944 -17.948 1.00 36.75 241 THR A O 1
ATOM 1851 N N . PRO A 1 242 ? 21.982 11.695 -18.626 1.00 33.41 242 PRO A N 1
ATOM 1852 C CA . PRO A 1 242 ? 22.525 12.891 -19.254 1.00 33.41 242 PRO A CA 1
ATOM 1853 C C . PRO A 1 242 ? 22.960 13.861 -18.149 1.00 33.41 242 PRO A C 1
ATOM 1855 O O . PRO A 1 242 ? 22.164 14.250 -17.300 1.00 33.41 242 PRO A O 1
ATOM 1858 N N . LYS A 1 243 ? 24.236 14.258 -18.134 1.00 30.78 243 LYS A N 1
ATOM 1859 C CA . LYS A 1 243 ? 24.721 15.357 -17.285 1.00 30.78 243 LYS A CA 1
ATOM 1860 C C . LYS A 1 243 ? 24.209 16.685 -17.853 1.00 30.78 243 LYS A C 1
ATOM 1862 O O . LYS A 1 243 ? 24.929 17.347 -18.595 1.00 30.78 243 LYS A O 1
ATOM 1867 N N . GLY A 1 244 ? 22.983 17.067 -17.515 1.00 34.03 244 GLY A N 1
ATOM 1868 C CA . GLY A 1 244 ? 22.445 18.400 -17.780 1.00 34.03 244 GLY A CA 1
ATOM 1869 C C . GLY A 1 244 ? 22.599 19.284 -16.548 1.00 34.03 244 GLY A C 1
ATOM 1870 O O . GLY A 1 244 ? 21.951 19.047 -15.541 1.00 34.03 244 GLY A O 1
ATOM 1871 N N . LYS A 1 245 ? 23.483 20.286 -16.605 1.00 33.03 245 LYS A N 1
ATOM 1872 C CA . LYS A 1 245 ? 23.522 21.374 -15.620 1.00 33.03 245 LYS A CA 1
ATOM 1873 C C . LYS A 1 245 ? 22.556 22.451 -16.096 1.00 33.03 245 LYS A C 1
ATOM 1875 O O . LYS A 1 245 ? 22.892 23.144 -17.054 1.00 33.03 245 LYS A O 1
ATOM 1880 N N . THR A 1 246 ? 21.447 22.663 -15.401 1.00 31.77 246 THR A N 1
ATOM 1881 C CA . THR A 1 246 ? 20.627 23.859 -15.625 1.00 31.77 246 THR A CA 1
ATOM 1882 C C . THR A 1 246 ? 20.457 24.574 -14.298 1.00 31.77 246 THR A C 1
ATOM 1884 O O . THR A 1 246 ? 19.794 24.090 -13.393 1.00 31.77 246 THR A O 1
ATOM 1887 N N . LYS A 1 247 ? 21.129 25.721 -14.159 1.00 30.62 247 LYS A N 1
ATOM 1888 C CA . LYS A 1 247 ? 20.906 26.642 -13.045 1.00 30.62 247 LYS A CA 1
ATOM 1889 C C . LYS A 1 247 ? 19.651 27.450 -13.355 1.00 30.62 247 LYS A C 1
ATOM 1891 O O . LYS A 1 247 ? 19.683 28.246 -14.290 1.00 30.62 247 LYS A O 1
ATOM 1896 N N . ALA A 1 248 ? 18.613 27.318 -12.542 1.00 28.17 248 ALA A N 1
ATOM 1897 C CA . ALA A 1 248 ? 17.565 28.324 -12.429 1.00 28.17 248 ALA A CA 1
ATOM 1898 C C . ALA A 1 248 ? 17.529 28.821 -10.981 1.00 28.17 248 ALA A C 1
ATOM 1900 O O . ALA A 1 248 ? 17.610 28.049 -10.033 1.00 28.17 248 ALA A O 1
ATOM 1901 N N . LYS A 1 249 ? 17.507 30.143 -10.819 1.00 29.42 249 LYS A N 1
ATOM 1902 C CA . LYS A 1 249 ? 17.521 30.833 -9.530 1.00 29.42 249 LYS A CA 1
ATOM 1903 C C . LYS A 1 249 ? 16.109 31.351 -9.280 1.00 29.42 249 LYS A C 1
ATOM 1905 O O . LYS A 1 249 ? 15.696 32.288 -9.954 1.00 29.42 249 LYS A O 1
ATOM 1910 N N . ALA A 1 250 ? 15.405 30.772 -8.316 1.00 32.25 250 ALA A N 1
ATOM 1911 C CA . ALA A 1 250 ? 14.209 31.363 -7.728 1.00 32.25 250 ALA A CA 1
ATOM 1912 C C . ALA A 1 250 ? 14.155 30.986 -6.242 1.00 32.25 250 ALA A C 1
ATOM 1914 O O . ALA A 1 250 ? 14.343 29.827 -5.890 1.00 32.25 250 ALA A O 1
ATOM 1915 N N . THR A 1 251 ? 13.960 31.988 -5.390 1.00 33.31 251 THR A N 1
ATOM 1916 C CA . THR A 1 251 ? 13.963 31.880 -3.925 1.00 33.31 251 THR A CA 1
ATOM 1917 C C . THR A 1 251 ? 12.521 31.820 -3.414 1.00 33.31 251 THR A C 1
ATOM 1919 O O . THR A 1 251 ? 11.734 32.672 -3.835 1.00 33.31 251 THR A O 1
ATOM 1922 N N . PRO A 1 252 ? 12.160 30.935 -2.469 1.00 37.88 252 PRO A N 1
ATOM 1923 C CA . PRO A 1 252 ? 10.950 31.094 -1.672 1.00 37.88 252 PRO A CA 1
ATOM 1924 C C . PRO A 1 252 ? 11.246 31.673 -0.266 1.00 37.88 252 PRO A C 1
ATOM 1926 O O . PRO A 1 252 ? 12.339 31.466 0.264 1.00 37.88 252 PRO A O 1
ATOM 1929 N N . PRO A 1 253 ? 10.300 32.400 0.366 1.00 41.97 253 PRO A N 1
ATOM 1930 C CA . PRO A 1 253 ? 10.482 33.016 1.685 1.00 41.97 253 PRO A CA 1
ATOM 1931 C C . PRO A 1 253 ? 10.345 32.004 2.839 1.00 41.97 253 PRO A C 1
ATOM 1933 O O . PRO A 1 253 ? 9.772 30.927 2.67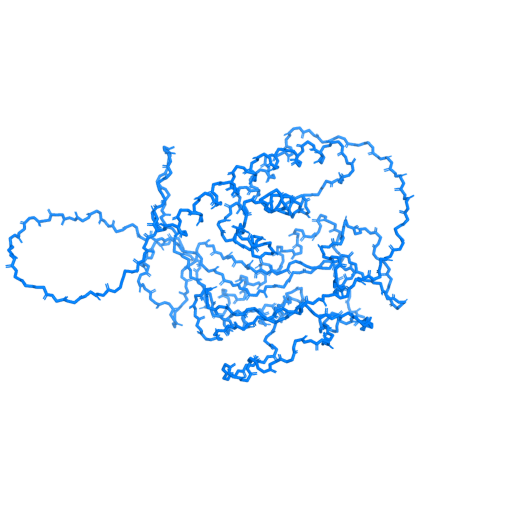3 1.00 41.97 253 PRO A O 1
ATOM 1936 N N . ASP A 1 254 ? 10.792 32.391 4.042 1.00 44.78 254 ASP A N 1
ATOM 1937 C CA . ASP A 1 254 ? 10.784 31.603 5.294 1.00 44.78 254 ASP A CA 1
ATOM 1938 C C . ASP A 1 254 ? 9.407 31.015 5.713 1.00 44.78 254 ASP A C 1
ATOM 1940 O O . ASP A 1 254 ? 9.332 30.167 6.601 1.00 44.78 254 ASP A O 1
ATOM 1944 N N . THR A 1 255 ? 8.311 31.384 5.043 1.00 48.72 255 THR A N 1
ATOM 1945 C CA . THR A 1 255 ? 6.941 30.864 5.228 1.00 48.72 255 THR A CA 1
ATOM 1946 C C . THR A 1 255 ? 6.746 29.413 4.751 1.00 48.72 255 THR A C 1
ATOM 1948 O O . THR A 1 255 ? 5.715 28.807 5.029 1.00 48.72 255 THR A O 1
ATOM 1951 N N . VAL A 1 256 ? 7.726 28.842 4.043 1.00 53.53 256 VAL A N 1
ATOM 1952 C CA . VAL A 1 256 ? 7.633 27.532 3.373 1.00 53.53 256 VAL A CA 1
ATOM 1953 C C . VAL A 1 256 ? 8.050 26.352 4.273 1.00 53.53 256 VAL A C 1
ATOM 1955 O O . VAL A 1 256 ? 7.728 25.212 3.967 1.00 53.53 256 VAL A O 1
ATOM 1958 N N . LEU A 1 257 ? 8.704 26.580 5.420 1.00 55.38 257 LEU A N 1
ATOM 1959 C CA . LEU A 1 257 ? 9.228 25.494 6.271 1.00 55.38 257 LEU A CA 1
ATOM 1960 C C . LEU A 1 257 ? 8.164 24.825 7.164 1.00 55.38 257 LEU A C 1
ATOM 1962 O O . LEU A 1 257 ? 8.206 23.615 7.384 1.00 55.38 257 LEU A O 1
ATOM 1966 N N . ALA A 1 258 ? 7.222 25.609 7.694 1.00 59.03 258 ALA A N 1
ATOM 1967 C CA . ALA A 1 258 ? 6.233 25.161 8.676 1.00 59.03 258 ALA A CA 1
ATOM 1968 C C . ALA A 1 258 ? 5.369 23.962 8.223 1.00 59.03 258 ALA A C 1
ATOM 1970 O O . ALA A 1 258 ? 5.287 22.994 8.984 1.00 59.03 258 ALA A O 1
ATOM 1971 N N . PRO A 1 259 ? 4.781 23.941 7.006 1.00 55.12 259 PRO A N 1
ATOM 1972 C CA . PRO A 1 259 ? 4.000 22.785 6.557 1.00 55.12 259 PRO A CA 1
ATOM 1973 C C . PRO A 1 259 ? 4.844 21.505 6.431 1.00 55.12 259 PRO A C 1
ATOM 1975 O O . PRO A 1 259 ? 4.344 20.416 6.696 1.00 55.12 259 PRO A O 1
ATOM 1978 N N . TYR A 1 260 ? 6.139 21.609 6.116 1.00 57.78 260 TYR A N 1
ATOM 1979 C CA . TYR A 1 260 ? 7.027 20.444 6.019 1.00 57.78 260 TYR A CA 1
ATOM 1980 C C . TYR A 1 260 ? 7.503 19.929 7.375 1.00 57.78 260 TYR A C 1
ATOM 1982 O O . TYR A 1 260 ? 7.684 18.726 7.543 1.00 57.78 260 TYR A O 1
ATOM 1990 N N . LEU A 1 261 ? 7.683 20.819 8.354 1.00 62.91 261 LEU A N 1
ATOM 1991 C CA . LEU A 1 261 ? 7.914 20.415 9.741 1.00 62.91 261 LEU A CA 1
ATOM 1992 C C . LEU A 1 261 ? 6.683 19.715 10.320 1.00 62.91 261 LEU A C 1
ATOM 1994 O O . LEU A 1 261 ? 6.832 18.725 11.030 1.00 62.91 261 LEU A O 1
ATOM 1998 N N . SER A 1 262 ? 5.484 20.189 9.973 1.00 60.66 262 SER A N 1
ATOM 1999 C CA . SER A 1 262 ? 4.227 19.535 10.339 1.00 60.66 262 SER A CA 1
ATOM 2000 C C . SER A 1 262 ? 4.108 18.150 9.694 1.00 60.66 262 SER A C 1
ATOM 2002 O O . SER A 1 262 ? 3.885 17.181 10.411 1.00 60.66 262 SER A O 1
ATOM 2004 N N . LEU A 1 263 ? 4.385 18.019 8.389 1.00 59.94 263 LEU A N 1
ATOM 2005 C CA . LEU A 1 263 ? 4.421 16.721 7.703 1.00 59.94 263 LEU A CA 1
ATOM 2006 C C . LEU A 1 263 ? 5.453 15.764 8.322 1.00 59.94 263 LEU A C 1
ATOM 2008 O O . LEU A 1 263 ? 5.158 14.594 8.547 1.00 59.94 263 LEU A O 1
ATOM 2012 N N . LEU A 1 264 ? 6.661 16.252 8.625 1.00 63.03 264 LEU A N 1
ATOM 2013 C CA . LEU A 1 264 ? 7.689 15.459 9.299 1.00 63.03 264 LEU A CA 1
ATOM 2014 C C . LEU A 1 264 ? 7.204 14.991 10.677 1.00 63.03 264 LEU A C 1
ATOM 2016 O O . LEU A 1 264 ? 7.400 13.823 10.999 1.00 63.03 264 LEU A O 1
ATOM 2020 N N . ALA A 1 265 ? 6.566 15.861 11.462 1.00 64.56 265 ALA A N 1
ATOM 2021 C CA . ALA A 1 265 ? 5.996 15.494 12.756 1.00 64.56 265 ALA A CA 1
ATOM 2022 C C . ALA A 1 265 ? 4.906 14.417 12.614 1.00 64.56 265 ALA A C 1
ATOM 2024 O O . ALA A 1 265 ? 4.898 13.465 13.386 1.00 64.56 265 ALA A O 1
ATOM 2025 N N . THR A 1 266 ? 4.055 14.492 11.584 1.00 62.97 266 THR A N 1
ATOM 2026 C CA . THR A 1 266 ? 3.060 13.445 11.284 1.00 62.97 266 THR A CA 1
ATOM 2027 C C . THR A 1 266 ? 3.705 12.112 10.900 1.00 62.97 266 THR A C 1
ATOM 2029 O O . THR A 1 266 ? 3.172 11.054 11.217 1.00 62.97 266 THR A O 1
ATOM 2032 N N . LEU A 1 267 ? 4.851 12.142 10.215 1.00 61.06 267 LEU A N 1
ATOM 2033 C CA . LEU A 1 267 ? 5.562 10.935 9.788 1.00 61.06 267 LEU A CA 1
ATOM 2034 C C . LEU A 1 267 ? 6.437 10.323 10.893 1.00 61.06 267 LEU A C 1
ATOM 2036 O O . LEU A 1 267 ? 6.833 9.165 10.753 1.00 61.06 267 LEU A O 1
ATOM 2040 N N . GLN A 1 268 ? 6.740 11.067 11.969 1.00 69.00 268 GLN A N 1
ATOM 2041 C CA . GLN A 1 268 ? 7.550 10.635 13.123 1.00 69.00 268 GLN A CA 1
ATOM 2042 C C . GLN A 1 268 ? 6.788 9.662 14.030 1.00 69.00 268 GLN A C 1
ATOM 2044 O O . GLN A 1 268 ? 6.625 9.879 15.227 1.00 69.00 268 GLN A O 1
ATOM 2049 N N . THR A 1 269 ? 6.337 8.552 13.451 1.00 69.50 269 THR A N 1
ATOM 2050 C CA . THR A 1 269 ? 5.680 7.462 14.168 1.00 69.50 269 THR A CA 1
ATOM 2051 C C . THR A 1 269 ? 6.642 6.304 14.403 1.00 69.50 269 THR A C 1
ATOM 2053 O O . THR A 1 269 ? 7.595 6.079 13.644 1.00 69.50 269 THR A O 1
ATOM 2056 N N . GLU A 1 270 ? 6.399 5.553 15.477 1.00 67.81 270 GLU A N 1
ATOM 2057 C CA . GLU A 1 270 ? 7.192 4.370 15.818 1.00 67.81 270 GLU A CA 1
ATOM 2058 C C . GLU A 1 270 ? 7.142 3.320 14.693 1.00 67.81 270 GLU A C 1
ATOM 2060 O O . GLU A 1 270 ? 8.177 2.770 14.310 1.00 67.81 270 GLU A O 1
ATOM 2065 N N . ASP A 1 271 ? 5.968 3.141 14.080 1.00 64.69 271 ASP A N 1
ATOM 2066 C CA . ASP A 1 271 ? 5.758 2.252 12.935 1.00 64.69 271 ASP A CA 1
ATOM 2067 C C . ASP A 1 271 ? 6.619 2.649 11.731 1.00 64.69 271 ASP A C 1
ATOM 2069 O O . ASP A 1 271 ? 7.215 1.793 11.067 1.00 64.69 271 ASP A O 1
ATOM 2073 N N . ARG A 1 272 ? 6.744 3.956 11.453 1.00 65.62 272 ARG A N 1
ATOM 2074 C CA . ARG A 1 272 ? 7.567 4.432 10.337 1.00 65.62 272 ARG A CA 1
ATOM 2075 C C . ARG A 1 272 ? 9.048 4.184 10.594 1.00 65.62 272 ARG A C 1
ATOM 2077 O O . ARG A 1 272 ? 9.749 3.704 9.700 1.00 65.62 272 ARG A O 1
ATOM 2084 N N . ALA A 1 273 ? 9.516 4.452 11.815 1.00 70.00 273 ALA A N 1
ATOM 2085 C CA . ALA A 1 273 ? 10.881 4.126 12.218 1.00 70.00 273 ALA A CA 1
ATOM 2086 C C . ALA A 1 273 ? 11.149 2.621 12.090 1.00 70.00 273 ALA A C 1
ATOM 2088 O O . ALA A 1 273 ? 12.164 2.226 11.515 1.00 70.00 273 ALA A O 1
ATOM 2089 N N . GLN A 1 274 ? 10.221 1.782 12.553 1.00 67.19 274 GLN A N 1
ATOM 2090 C CA . GLN A 1 274 ? 10.341 0.331 12.478 1.00 67.19 274 GLN A CA 1
ATOM 2091 C C . GLN A 1 274 ? 10.393 -0.178 11.032 1.00 67.19 274 GLN A C 1
ATOM 2093 O O . GLN A 1 274 ? 11.196 -1.065 10.729 1.00 67.19 274 GLN A O 1
ATOM 2098 N N . SER A 1 275 ? 9.593 0.399 10.130 1.00 69.88 275 SER A N 1
ATOM 2099 C CA . SER A 1 275 ? 9.604 0.057 8.704 1.00 69.88 275 SER A CA 1
ATOM 2100 C C . SER A 1 275 ? 10.993 0.252 8.093 1.00 69.88 275 SER A C 1
ATOM 2102 O O . SER A 1 275 ? 11.555 -0.691 7.534 1.00 69.88 275 SER A O 1
ATOM 2104 N N . ILE A 1 276 ? 11.591 1.432 8.280 1.00 69.56 276 ILE A N 1
ATOM 2105 C CA . ILE A 1 276 ? 12.911 1.771 7.724 1.00 69.56 276 ILE A CA 1
ATOM 2106 C C . ILE A 1 276 ? 14.014 0.962 8.412 1.00 69.56 276 ILE A C 1
ATOM 2108 O O . ILE A 1 276 ? 14.908 0.424 7.762 1.00 69.56 276 ILE A O 1
ATOM 2112 N N . VAL A 1 277 ? 13.944 0.800 9.736 1.00 70.69 277 VAL A N 1
ATOM 2113 C CA . VAL A 1 277 ? 14.891 -0.042 10.484 1.00 70.69 277 VAL A CA 1
ATOM 2114 C C . VAL A 1 277 ? 14.837 -1.492 9.997 1.00 70.69 277 VAL A C 1
ATOM 2116 O O . VAL A 1 277 ? 15.873 -2.150 9.948 1.00 70.69 277 VAL A O 1
ATOM 2119 N N . SER A 1 278 ? 13.685 -1.991 9.540 1.00 65.94 278 SER A N 1
ATOM 2120 C CA . SER A 1 278 ? 13.575 -3.345 8.984 1.00 65.94 278 SER A CA 1
ATOM 2121 C C . SER A 1 278 ? 14.376 -3.561 7.689 1.00 65.94 278 SER A C 1
ATOM 2123 O O . SER A 1 278 ? 14.661 -4.709 7.342 1.00 65.94 278 SER A O 1
ATOM 2125 N N . HIS A 1 279 ? 14.781 -2.488 6.997 1.00 68.00 279 HIS A N 1
ATOM 2126 C CA . HIS A 1 279 ? 15.648 -2.560 5.817 1.00 68.00 279 HIS A CA 1
ATOM 2127 C C . HIS A 1 279 ? 17.128 -2.769 6.178 1.00 68.00 279 HIS A C 1
ATOM 2129 O O . HIS A 1 279 ? 17.859 -3.389 5.406 1.00 68.00 279 HIS A O 1
ATOM 2135 N N . TYR A 1 280 ? 17.562 -2.307 7.358 1.00 68.00 280 TYR A N 1
ATOM 2136 C CA . TYR A 1 280 ? 18.974 -2.310 7.777 1.00 68.00 280 TYR A CA 1
ATOM 2137 C C . TYR A 1 280 ? 19.283 -3.191 8.998 1.00 68.00 280 TYR A C 1
ATOM 2139 O O . TYR A 1 280 ? 20.435 -3.572 9.194 1.00 68.00 280 TYR A O 1
ATOM 2147 N N . GLY A 1 281 ? 18.281 -3.519 9.816 1.00 62.22 281 GLY A N 1
ATOM 2148 C CA . GLY A 1 281 ? 18.442 -4.139 11.135 1.00 62.22 281 GLY A CA 1
ATOM 2149 C C . GLY A 1 281 ? 18.586 -3.121 12.279 1.00 62.22 281 GLY A C 1
ATOM 2150 O O . GLY A 1 281 ? 18.691 -1.917 12.059 1.00 62.22 281 GLY A O 1
ATOM 2151 N N . VAL A 1 282 ? 18.590 -3.609 13.528 1.00 61.12 282 VAL A N 1
ATOM 2152 C CA . VAL A 1 282 ? 18.577 -2.786 14.764 1.00 61.12 282 VAL A CA 1
ATOM 2153 C C . VAL A 1 282 ? 19.992 -2.545 15.317 1.00 61.12 282 VAL A C 1
ATOM 2155 O O . VAL A 1 282 ? 20.242 -2.669 16.514 1.00 61.12 282 VAL A O 1
ATOM 2158 N N . ASP A 1 283 ? 20.951 -2.225 14.450 1.00 69.06 283 ASP A N 1
ATOM 2159 C CA . ASP A 1 283 ? 22.331 -1.933 14.861 1.00 69.06 283 ASP A CA 1
ATOM 2160 C C . ASP A 1 283 ? 22.571 -0.414 14.927 1.00 69.06 283 ASP A C 1
ATOM 2162 O O . ASP A 1 283 ? 22.246 0.330 14.003 1.00 69.06 283 ASP A O 1
ATOM 2166 N N . VAL A 1 284 ? 23.159 0.086 16.014 1.00 64.69 284 VAL A N 1
ATOM 2167 C CA . VAL A 1 284 ? 23.439 1.527 16.168 1.00 64.69 284 VAL A CA 1
ATOM 2168 C C . VAL A 1 284 ? 24.374 2.041 15.061 1.00 64.69 284 VAL A C 1
ATOM 2170 O O . VAL A 1 284 ? 24.290 3.206 14.669 1.00 64.69 284 VAL A O 1
ATOM 2173 N N . SER A 1 285 ? 25.219 1.175 14.495 1.00 72.75 285 SER A N 1
ATOM 2174 C CA . SER A 1 285 ? 26.085 1.501 13.358 1.00 72.75 285 SER A CA 1
ATOM 2175 C C . SER A 1 285 ? 25.311 1.858 12.082 1.00 72.75 285 SER A C 1
ATOM 2177 O O . SER A 1 285 ? 25.810 2.650 11.280 1.00 72.75 285 SER A O 1
ATOM 2179 N N . VAL A 1 286 ? 24.076 1.366 11.907 1.00 75.00 286 VAL A N 1
ATOM 2180 C CA . VAL A 1 286 ? 23.232 1.686 10.740 1.00 75.00 286 VAL A CA 1
ATOM 2181 C C . VAL A 1 286 ? 22.340 2.912 10.951 1.00 75.00 286 VAL A C 1
ATOM 2183 O O . VAL A 1 286 ? 21.708 3.377 10.004 1.00 75.00 286 VAL A O 1
ATOM 2186 N N . MET A 1 287 ? 22.332 3.509 12.148 1.00 76.44 287 MET A N 1
ATOM 2187 C CA . MET A 1 287 ? 21.467 4.643 12.500 1.00 76.44 287 MET A CA 1
ATOM 2188 C C . MET A 1 287 ? 21.613 5.837 11.542 1.00 76.44 287 MET A C 1
ATOM 2190 O O . MET A 1 287 ? 20.624 6.467 11.176 1.00 76.44 287 MET A O 1
ATOM 2194 N N . SER A 1 288 ? 22.834 6.146 11.095 1.00 74.56 288 SER A N 1
ATOM 2195 C CA . SER A 1 288 ? 23.071 7.229 10.126 1.00 74.56 288 SER A CA 1
ATOM 2196 C C . SER A 1 288 ? 22.420 6.940 8.765 1.00 74.56 288 SER A C 1
ATOM 2198 O O . SER A 1 288 ? 21.863 7.843 8.140 1.00 74.56 288 SER A O 1
ATOM 2200 N N . SER A 1 289 ? 22.434 5.675 8.330 1.00 77.44 289 SER A N 1
ATOM 2201 C CA . SER A 1 289 ? 21.767 5.222 7.104 1.00 77.44 289 SER A CA 1
ATOM 2202 C C . SER A 1 289 ? 20.247 5.291 7.240 1.00 77.44 289 SER A C 1
ATOM 2204 O O . SER A 1 289 ? 19.595 5.824 6.350 1.00 77.44 289 SER A O 1
ATOM 2206 N N . VAL A 1 290 ? 19.704 4.868 8.387 1.00 76.50 290 VAL A N 1
ATOM 2207 C CA . VAL A 1 290 ? 18.268 4.962 8.707 1.00 76.50 290 VAL A CA 1
ATOM 2208 C C . VAL A 1 290 ? 17.796 6.417 8.691 1.00 76.50 290 VAL A C 1
ATOM 2210 O O . VAL A 1 290 ? 16.817 6.739 8.028 1.00 76.50 290 VAL A O 1
ATOM 2213 N N . VAL A 1 291 ? 18.520 7.330 9.351 1.00 79.12 291 VAL A N 1
ATOM 2214 C CA . VAL A 1 291 ? 18.193 8.768 9.336 1.00 79.12 291 VAL A CA 1
ATOM 2215 C C . VAL A 1 291 ? 18.271 9.333 7.919 1.00 79.12 291 VAL A C 1
ATOM 2217 O O . VAL A 1 291 ? 17.459 10.174 7.541 1.00 79.12 291 VAL A O 1
ATOM 2220 N N . LYS A 1 292 ? 19.248 8.895 7.120 1.00 77.62 292 LYS A N 1
ATOM 2221 C CA . LYS A 1 292 ? 19.393 9.352 5.738 1.00 77.62 292 LYS A CA 1
ATOM 2222 C C . LYS A 1 292 ? 18.227 8.892 4.863 1.00 77.62 292 LYS A C 1
ATOM 2224 O O . LYS A 1 292 ? 17.735 9.714 4.098 1.00 77.62 292 LYS A O 1
ATOM 2229 N N . GLU A 1 293 ? 17.802 7.636 4.976 1.00 76.06 293 GLU A N 1
ATOM 2230 C CA . GLU A 1 293 ? 16.637 7.103 4.259 1.00 76.06 293 GLU A CA 1
ATOM 2231 C C . GLU A 1 293 ? 15.365 7.833 4.675 1.00 76.06 293 GLU A C 1
ATOM 2233 O O . GLU A 1 293 ? 14.694 8.402 3.823 1.00 76.06 293 GLU A O 1
ATOM 2238 N N . TYR A 1 294 ? 15.133 7.963 5.982 1.00 74.56 294 TYR A N 1
ATOM 2239 C CA . TYR A 1 294 ? 14.000 8.699 6.538 1.00 74.56 294 TYR A CA 1
ATOM 2240 C C . TYR A 1 294 ? 13.908 10.129 5.981 1.00 74.56 294 TYR A C 1
ATOM 2242 O O . TYR A 1 294 ? 12.870 10.568 5.494 1.00 74.56 294 TYR A O 1
ATOM 2250 N N . VAL A 1 295 ? 15.016 10.877 6.019 1.00 74.75 295 VAL A N 1
ATOM 2251 C CA . VAL A 1 295 ? 15.060 12.247 5.485 1.00 74.75 295 VAL A CA 1
ATOM 2252 C C . VAL A 1 295 ? 14.894 12.250 3.970 1.00 74.75 295 VAL A C 1
ATOM 2254 O O . VAL A 1 295 ? 14.261 13.157 3.448 1.00 74.75 295 VAL A O 1
ATOM 2257 N N . SER A 1 296 ? 15.453 11.270 3.258 1.00 70.06 296 SER A N 1
ATOM 2258 C CA . SER A 1 296 ? 15.324 11.165 1.803 1.00 70.06 296 SER A CA 1
ATOM 2259 C C . SER A 1 296 ? 13.880 10.932 1.375 1.00 70.06 296 SER A C 1
ATOM 2261 O O . SER A 1 296 ? 13.453 11.522 0.391 1.00 70.06 296 SER A O 1
ATOM 2263 N N . GLU A 1 297 ? 13.132 10.110 2.105 1.00 68.25 297 GLU A N 1
ATOM 2264 C CA . GLU A 1 297 ? 11.712 9.885 1.843 1.00 68.25 297 GLU A CA 1
ATOM 2265 C C . GLU A 1 297 ? 10.905 11.160 2.070 1.00 68.25 297 GLU A C 1
ATOM 2267 O O . GLU A 1 297 ? 10.169 11.571 1.182 1.00 68.25 297 GLU A O 1
ATOM 2272 N N . VAL A 1 298 ? 11.103 11.840 3.206 1.00 65.81 298 VAL A N 1
ATOM 2273 C CA . VAL A 1 298 ? 10.407 13.106 3.493 1.00 65.81 298 VAL A CA 1
ATOM 2274 C C . VAL A 1 298 ? 10.772 14.175 2.464 1.00 65.81 298 VAL A C 1
ATOM 2276 O O . VAL A 1 298 ? 9.891 14.845 1.942 1.00 65.81 298 VAL A O 1
ATOM 2279 N N . MET A 1 299 ? 12.054 14.310 2.114 1.00 63.50 299 MET A N 1
ATOM 2280 C CA . MET A 1 299 ? 12.502 15.224 1.056 1.00 63.50 299 MET A CA 1
ATOM 2281 C C . MET A 1 299 ? 11.924 14.851 -0.312 1.00 63.50 299 MET A C 1
ATOM 2283 O O . MET A 1 299 ? 11.647 15.740 -1.107 1.00 63.50 299 MET A O 1
ATOM 2287 N N . GLY A 1 300 ? 11.698 13.563 -0.574 1.00 63.28 300 GLY A N 1
ATOM 2288 C CA . GLY A 1 300 ? 11.022 13.064 -1.770 1.00 63.28 300 GLY A CA 1
ATOM 2289 C C . GLY A 1 300 ? 9.520 13.364 -1.820 1.00 63.28 300 GLY A C 1
ATOM 2290 O O . GLY A 1 300 ? 8.911 13.159 -2.862 1.00 63.28 300 GLY A O 1
ATOM 2291 N N . LEU A 1 301 ? 8.924 13.863 -0.733 1.00 57.53 301 LEU A N 1
ATOM 2292 C CA . LEU A 1 301 ? 7.551 14.384 -0.701 1.00 57.53 301 LEU A CA 1
ATOM 2293 C C . LEU A 1 301 ? 7.506 15.912 -0.830 1.00 57.53 301 LEU A C 1
ATOM 2295 O O . LEU A 1 301 ? 6.429 16.491 -0.958 1.00 57.53 301 LEU A O 1
ATOM 2299 N N . ILE A 1 302 ? 8.662 16.576 -0.757 1.00 58.34 302 ILE A N 1
ATOM 2300 C CA . ILE A 1 302 ? 8.763 18.030 -0.721 1.00 58.34 302 ILE A CA 1
ATOM 2301 C C . ILE A 1 302 ? 8.993 18.546 -2.146 1.00 58.34 302 ILE A C 1
ATOM 2303 O O . ILE A 1 302 ? 10.019 18.218 -2.744 1.00 58.34 302 ILE A O 1
ATOM 2307 N N . PRO A 1 303 ? 8.081 19.365 -2.702 1.00 51.59 303 PRO A N 1
ATOM 2308 C CA . PRO A 1 303 ? 8.171 19.880 -4.064 1.00 51.59 303 PRO A CA 1
ATOM 2309 C C . PRO A 1 303 ? 9.211 21.000 -4.188 1.00 51.59 303 PRO A C 1
ATOM 2311 O O . PRO A 1 303 ? 8.893 22.155 -4.462 1.00 51.59 303 PRO A O 1
ATOM 2314 N N . ILE A 1 304 ? 10.476 20.668 -3.952 1.00 55.78 304 ILE A N 1
ATOM 2315 C CA . ILE A 1 304 ? 11.599 21.597 -4.021 1.00 55.78 304 ILE A CA 1
ATOM 2316 C C . ILE A 1 304 ? 12.647 21.004 -4.949 1.00 55.78 304 ILE A C 1
ATOM 2318 O O . ILE A 1 304 ? 12.954 19.816 -4.883 1.00 55.78 304 ILE A O 1
ATOM 2322 N N . ASP A 1 305 ? 13.212 21.855 -5.801 1.00 59.25 305 ASP A N 1
ATOM 2323 C CA . ASP A 1 305 ? 14.378 21.511 -6.604 1.00 59.25 305 ASP A CA 1
ATOM 2324 C C . ASP A 1 305 ? 15.503 21.009 -5.681 1.00 59.25 305 ASP A C 1
ATOM 2326 O O . ASP A 1 305 ? 16.024 21.757 -4.843 1.00 59.25 305 ASP A O 1
ATOM 2330 N N . THR A 1 306 ? 15.858 19.728 -5.812 1.00 57.44 306 THR A N 1
ATOM 2331 C CA . THR A 1 306 ? 16.845 19.048 -4.962 1.00 57.44 306 THR A CA 1
ATOM 2332 C C . THR A 1 306 ? 18.245 19.638 -5.091 1.00 57.44 306 THR A C 1
ATOM 2334 O O . THR A 1 306 ? 19.059 19.461 -4.184 1.00 57.44 306 THR A O 1
ATOM 2337 N N . ASP A 1 307 ? 18.515 20.364 -6.179 1.00 58.75 307 ASP A N 1
ATOM 2338 C CA . ASP A 1 307 ? 19.782 21.055 -6.415 1.00 58.75 307 ASP A CA 1
ATOM 2339 C C . ASP A 1 307 ? 19.783 22.501 -5.883 1.00 58.75 307 ASP A C 1
ATOM 2341 O O . ASP A 1 307 ? 20.794 23.210 -5.973 1.00 58.75 307 ASP A O 1
ATOM 2345 N N . SER A 1 308 ? 18.678 22.952 -5.278 1.00 56.69 308 SER A N 1
ATOM 2346 C CA . SER A 1 308 ? 18.599 24.283 -4.681 1.00 56.69 308 SER A CA 1
ATOM 2347 C C . SER A 1 308 ? 19.391 24.385 -3.361 1.00 56.69 308 SER A C 1
ATOM 2349 O O . SER A 1 308 ? 19.448 23.440 -2.564 1.00 56.69 308 SER A O 1
ATOM 2351 N N . PRO A 1 309 ? 19.961 25.568 -3.049 1.00 55.19 309 PRO A N 1
ATOM 2352 C CA . PRO A 1 309 ? 20.529 25.855 -1.726 1.00 55.19 309 PRO A CA 1
ATOM 2353 C C . PRO A 1 309 ? 19.518 25.652 -0.583 1.00 55.19 309 PRO A C 1
ATOM 2355 O O . PRO A 1 309 ? 19.902 25.349 0.551 1.00 55.19 309 PRO A O 1
ATOM 2358 N N . ASP A 1 310 ? 18.229 25.787 -0.893 1.00 62.25 310 ASP A N 1
ATOM 2359 C CA . ASP A 1 310 ? 17.123 25.688 0.052 1.00 62.25 310 ASP A CA 1
ATOM 2360 C C . ASP A 1 310 ? 16.825 24.231 0.419 1.00 62.25 310 ASP A C 1
ATOM 2362 O O . ASP A 1 310 ? 16.696 23.921 1.606 1.00 62.25 310 ASP A O 1
ATOM 2366 N N . ALA A 1 311 ? 16.854 23.308 -0.552 1.00 62.91 311 ALA A N 1
ATOM 2367 C CA . ALA A 1 311 ? 16.759 21.870 -0.296 1.00 62.91 311 ALA A CA 1
ATOM 2368 C C . ALA A 1 311 ? 17.849 21.397 0.676 1.00 62.91 311 ALA A C 1
ATOM 2370 O O . ALA A 1 311 ? 17.580 20.604 1.579 1.00 62.91 311 ALA A O 1
ATOM 2371 N N . ALA A 1 312 ? 19.067 21.937 0.565 1.00 67.19 312 ALA A N 1
ATOM 2372 C CA . ALA A 1 312 ? 20.155 21.617 1.486 1.00 67.19 312 ALA A CA 1
ATOM 2373 C C . ALA A 1 312 ? 19.898 22.134 2.915 1.00 67.19 312 ALA A C 1
ATOM 2375 O O . ALA A 1 312 ? 20.190 21.428 3.887 1.00 67.19 312 ALA A O 1
ATOM 2376 N N . LYS A 1 313 ? 19.339 23.345 3.065 1.00 68.81 313 LYS A N 1
ATOM 2377 C CA . LYS A 1 313 ? 18.990 23.928 4.374 1.00 68.81 313 LYS A CA 1
ATOM 2378 C C . LYS A 1 313 ? 17.842 23.156 5.033 1.00 68.81 313 LYS A C 1
ATOM 2380 O O . LYS A 1 313 ? 17.944 22.809 6.208 1.00 68.81 313 LYS A O 1
ATOM 2385 N N . ILE A 1 314 ? 16.805 22.822 4.267 1.00 68.19 314 ILE A N 1
ATOM 2386 C CA . ILE A 1 314 ? 15.645 22.045 4.723 1.00 68.19 314 ILE A CA 1
ATOM 2387 C C . ILE A 1 314 ? 16.075 20.630 5.110 1.00 68.19 314 ILE A C 1
ATOM 2389 O O . ILE A 1 314 ? 15.842 20.212 6.242 1.00 68.19 314 ILE A O 1
ATOM 2393 N N . ALA A 1 315 ? 16.812 19.929 4.244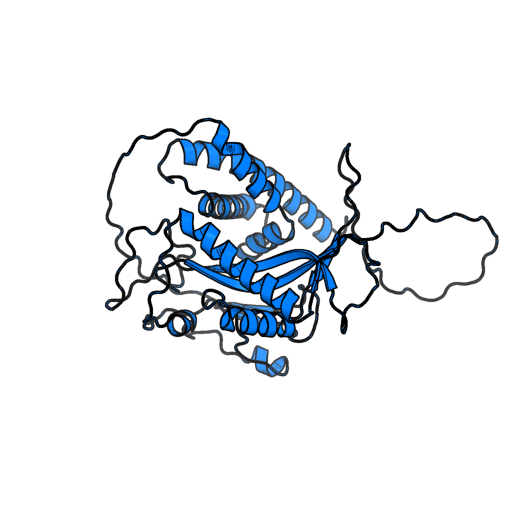 1.00 71.88 315 ALA A N 1
ATOM 2394 C CA . ALA A 1 315 ? 17.336 18.598 4.540 1.00 71.88 315 ALA A CA 1
ATOM 2395 C C . ALA A 1 315 ? 18.225 18.586 5.792 1.00 71.88 315 ALA A C 1
ATOM 2397 O O . ALA A 1 315 ? 18.208 17.617 6.551 1.00 71.88 315 ALA A O 1
ATOM 2398 N N . LYS A 1 316 ? 18.996 19.655 6.043 1.00 77.75 316 LYS A N 1
ATOM 2399 C CA . LYS A 1 316 ? 19.803 19.791 7.266 1.00 77.75 316 LYS A CA 1
ATOM 2400 C C . LYS A 1 316 ? 18.923 19.890 8.515 1.00 77.75 316 LYS A C 1
ATOM 2402 O O . LYS A 1 316 ? 19.208 19.200 9.494 1.00 77.75 316 LYS A O 1
ATOM 2407 N N . THR A 1 317 ? 17.866 20.701 8.479 1.00 75.44 317 THR A N 1
ATOM 2408 C CA . THR A 1 317 ? 16.906 20.844 9.586 1.00 75.44 317 THR A CA 1
ATOM 2409 C C . THR A 1 317 ? 16.155 19.538 9.845 1.00 75.44 317 THR A C 1
ATOM 2411 O O . THR A 1 317 ? 16.163 19.046 10.975 1.00 75.44 317 THR A O 1
ATOM 2414 N N . LEU A 1 318 ? 15.605 18.914 8.795 1.00 72.75 318 LEU A N 1
ATOM 2415 C CA . LEU A 1 318 ? 14.894 17.635 8.895 1.00 72.75 318 LEU A CA 1
ATOM 2416 C C . LEU A 1 318 ? 15.811 16.525 9.416 1.00 72.75 318 LEU A C 1
ATOM 2418 O O . LEU A 1 318 ? 15.405 15.743 10.268 1.00 72.75 318 LEU A O 1
ATOM 2422 N N . ARG A 1 319 ? 17.081 16.483 8.988 1.00 79.75 319 ARG A N 1
ATOM 2423 C CA . ARG A 1 319 ? 18.072 15.522 9.503 1.00 79.75 319 ARG A CA 1
ATOM 2424 C C . ARG A 1 319 ? 18.363 15.709 10.988 1.00 79.75 319 ARG A C 1
ATOM 2426 O O . ARG A 1 319 ? 18.578 14.718 11.683 1.00 79.75 319 ARG A O 1
ATOM 2433 N N . GLY A 1 320 ? 18.370 16.946 11.482 1.00 77.62 320 GLY A N 1
ATOM 2434 C CA . GLY A 1 320 ? 18.511 17.231 12.910 1.00 77.62 320 GLY A CA 1
ATOM 2435 C C . GLY A 1 320 ? 17.357 16.645 13.727 1.00 77.62 320 GLY A C 1
ATOM 2436 O O . GLY A 1 320 ? 17.601 15.917 14.691 1.00 77.62 320 GLY A O 1
ATOM 2437 N N . GLN A 1 321 ? 16.122 16.907 13.293 1.00 76.50 321 GLN A N 1
ATOM 2438 C CA . GLN A 1 321 ? 14.902 16.452 13.968 1.00 76.50 321 GLN A CA 1
ATOM 2439 C C . GLN A 1 321 ? 14.672 14.942 13.832 1.00 76.50 321 GLN A C 1
ATOM 2441 O O . GLN A 1 321 ? 14.547 14.257 14.845 1.00 76.50 321 GLN A O 1
ATOM 2446 N N . ALA A 1 322 ? 14.725 14.394 12.614 1.00 77.00 322 ALA A N 1
ATOM 2447 C CA . ALA A 1 322 ? 14.645 12.952 12.375 1.00 77.00 322 ALA A CA 1
ATOM 2448 C C . ALA A 1 322 ? 15.759 12.203 13.119 1.00 77.00 322 ALA A C 1
ATOM 2450 O O . ALA A 1 322 ? 15.530 11.151 13.704 1.00 77.00 322 ALA A O 1
ATOM 2451 N N . GLY A 1 323 ? 16.967 12.774 13.174 1.00 80.31 323 GLY A N 1
ATOM 2452 C CA . GLY A 1 323 ? 18.066 12.212 13.949 1.00 80.31 323 GLY A CA 1
ATOM 2453 C C . GLY A 1 323 ? 17.771 12.138 15.448 1.00 80.31 323 GLY A C 1
ATOM 2454 O O . GLY A 1 323 ? 18.176 11.172 16.090 1.00 80.31 323 GLY A O 1
ATOM 2455 N N . ALA A 1 324 ? 17.091 13.133 16.025 1.00 81.19 324 ALA A N 1
ATOM 2456 C CA . ALA A 1 324 ? 16.700 13.110 17.435 1.00 81.19 324 ALA A CA 1
ATOM 2457 C C . ALA A 1 324 ? 15.650 12.023 17.710 1.00 81.19 324 ALA A C 1
ATOM 2459 O O . ALA A 1 324 ? 15.843 11.221 18.624 1.00 81.19 324 ALA A O 1
ATOM 2460 N N . PHE A 1 325 ? 14.622 11.946 16.866 1.00 81.25 325 PHE A N 1
ATOM 2461 C CA . PHE A 1 325 ? 13.568 10.937 16.940 1.00 81.25 325 PHE A CA 1
ATOM 2462 C C . PHE A 1 325 ? 14.110 9.503 16.793 1.00 81.25 325 PHE A C 1
ATOM 2464 O O . PHE A 1 325 ? 13.929 8.669 17.677 1.00 81.25 325 PHE A O 1
ATOM 2471 N N . ILE A 1 326 ? 14.885 9.223 15.738 1.00 80.12 326 ILE A N 1
ATOM 2472 C CA . ILE A 1 326 ? 15.465 7.890 15.506 1.00 80.12 326 ILE A CA 1
ATOM 2473 C C . ILE A 1 326 ? 16.432 7.496 16.633 1.00 80.12 326 ILE A C 1
ATOM 2475 O O . ILE A 1 326 ? 16.456 6.338 17.045 1.00 80.12 326 ILE A O 1
ATOM 2479 N N . ARG A 1 327 ? 17.192 8.441 17.206 1.00 80.88 327 ARG A N 1
ATOM 2480 C CA . ARG A 1 327 ? 18.015 8.165 18.399 1.00 80.88 327 ARG A CA 1
ATOM 2481 C C . ARG A 1 327 ? 17.170 7.726 19.593 1.00 80.88 327 ARG A C 1
ATOM 2483 O O . ARG A 1 327 ? 17.560 6.792 20.291 1.00 80.88 327 ARG A O 1
ATOM 2490 N N . GLN A 1 328 ? 16.036 8.382 19.841 1.00 80.56 328 GLN A N 1
ATOM 2491 C CA . GLN A 1 328 ? 15.113 7.970 20.901 1.00 80.56 328 GLN A CA 1
ATOM 2492 C C . GLN A 1 328 ? 14.551 6.571 20.631 1.00 80.56 328 GLN A C 1
ATOM 2494 O O . GLN A 1 328 ? 14.601 5.732 21.531 1.00 80.56 328 GLN A O 1
ATOM 2499 N N . TYR A 1 329 ? 14.139 6.287 19.392 1.00 79.94 329 TYR A N 1
ATOM 2500 C CA . TYR A 1 329 ? 13.670 4.962 18.980 1.00 79.94 329 TYR A CA 1
ATOM 2501 C C . TYR A 1 329 ? 14.713 3.864 19.241 1.00 79.94 329 TYR A C 1
ATOM 2503 O O . TYR A 1 329 ? 14.422 2.883 19.921 1.00 79.94 329 TYR A O 1
ATOM 2511 N N . PHE A 1 330 ? 15.963 4.041 18.793 1.00 77.31 330 PHE A N 1
ATOM 2512 C CA . PHE A 1 330 ? 17.041 3.067 19.034 1.00 77.31 330 PHE A CA 1
ATOM 2513 C C . PHE A 1 330 ? 17.338 2.877 20.529 1.00 77.31 330 PHE A C 1
ATOM 2515 O O . PHE A 1 330 ? 17.586 1.756 20.978 1.00 77.31 330 PHE A O 1
ATOM 2522 N N . ASN A 1 331 ? 17.281 3.951 21.321 1.00 78.25 331 ASN A N 1
ATOM 2523 C CA . ASN A 1 331 ? 17.459 3.868 22.769 1.00 78.25 331 ASN A CA 1
ATOM 2524 C C . ASN A 1 331 ? 16.332 3.070 23.442 1.00 78.25 331 ASN A C 1
ATOM 2526 O O . ASN A 1 331 ? 16.615 2.267 24.333 1.00 78.25 331 ASN A O 1
ATOM 2530 N N . GLN A 1 332 ? 15.079 3.260 23.021 1.00 76.19 332 GLN A N 1
ATOM 2531 C CA . GLN A 1 332 ? 13.931 2.499 23.521 1.00 76.19 332 GLN A CA 1
ATOM 2532 C C . GLN A 1 332 ? 13.993 1.032 23.075 1.00 76.19 332 GLN A C 1
ATOM 2534 O O . GLN A 1 332 ? 13.915 0.138 23.917 1.00 76.19 332 GLN A O 1
ATOM 2539 N N . ALA A 1 333 ? 14.243 0.768 21.790 1.00 67.81 333 ALA A N 1
ATOM 2540 C CA . ALA A 1 333 ? 14.403 -0.581 21.247 1.00 67.81 333 ALA A CA 1
ATOM 2541 C C . ALA A 1 333 ? 15.537 -1.354 21.948 1.00 67.81 333 ALA A C 1
ATOM 2543 O O . ALA A 1 333 ? 15.374 -2.518 22.313 1.00 67.81 333 ALA A O 1
ATOM 2544 N N . GLY A 1 334 ? 16.666 -0.691 22.226 1.00 65.25 334 GLY A N 1
ATOM 2545 C CA . GLY A 1 334 ? 17.783 -1.277 22.966 1.00 65.25 334 GLY A CA 1
ATOM 2546 C C . GLY A 1 334 ? 17.468 -1.575 24.437 1.00 65.25 334 GLY A C 1
ATOM 2547 O O . GLY A 1 334 ? 18.002 -2.534 24.990 1.00 65.25 334 GLY A O 1
ATOM 2548 N N . ARG A 1 335 ? 16.605 -0.785 25.089 1.00 63.06 335 ARG A N 1
ATOM 2549 C CA . ARG A 1 335 ? 16.125 -1.075 26.452 1.00 63.06 335 ARG A CA 1
ATOM 2550 C C . ARG A 1 335 ? 15.134 -2.245 26.471 1.00 63.06 335 ARG A C 1
ATOM 2552 O O . ARG A 1 335 ? 15.276 -3.098 27.343 1.00 63.06 335 ARG A O 1
ATOM 2559 N N . ARG A 1 336 ? 14.226 -2.340 25.487 1.00 68.88 336 ARG A N 1
ATOM 2560 C CA . ARG A 1 336 ? 13.321 -3.496 25.305 1.00 68.88 336 ARG A CA 1
ATOM 2561 C C . ARG A 1 336 ? 14.108 -4.794 25.098 1.00 68.88 336 ARG A C 1
ATOM 2563 O O . ARG A 1 336 ? 13.847 -5.793 25.756 1.00 68.88 336 ARG A O 1
ATOM 2570 N N . ALA A 1 337 ? 15.161 -4.760 24.277 1.00 58.72 337 ALA A N 1
ATOM 2571 C CA . ALA A 1 337 ? 16.054 -5.907 24.073 1.00 58.72 337 ALA A CA 1
ATOM 2572 C C . ALA A 1 337 ? 16.812 -6.344 25.347 1.00 58.72 337 ALA A C 1
ATOM 2574 O O . ALA A 1 337 ? 17.262 -7.484 25.434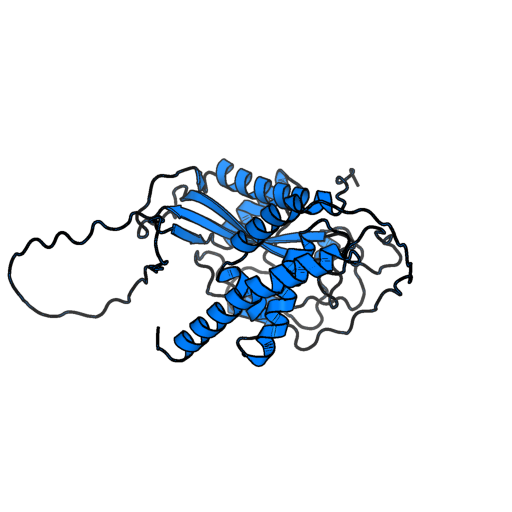 1.00 58.72 337 ALA A O 1
ATOM 2575 N N . ARG A 1 338 ? 16.953 -5.450 26.337 1.00 57.91 338 ARG A N 1
ATOM 2576 C CA . ARG A 1 338 ? 17.560 -5.723 27.652 1.00 57.91 338 ARG A CA 1
ATOM 2577 C C . ARG A 1 338 ? 16.532 -5.999 28.761 1.00 57.91 338 ARG A C 1
ATOM 2579 O O . ARG A 1 338 ? 16.942 -6.150 29.908 1.00 57.91 338 ARG A O 1
ATOM 2586 N N . GLY A 1 339 ? 15.233 -6.032 28.449 1.00 47.62 339 GLY A N 1
ATOM 2587 C CA . GLY A 1 339 ? 14.157 -6.242 29.428 1.00 47.62 339 GLY A CA 1
ATOM 2588 C C . GLY A 1 339 ? 14.026 -5.129 30.476 1.00 47.62 339 GLY A C 1
ATOM 2589 O O . GLY A 1 339 ? 13.606 -5.391 31.596 1.00 47.62 339 GLY A O 1
ATOM 2590 N N . GLN A 1 340 ? 14.451 -3.904 30.148 1.00 47.91 340 GLN A N 1
ATOM 2591 C CA . GLN A 1 340 ? 14.428 -2.742 31.056 1.00 47.91 340 GLN A CA 1
ATOM 2592 C C . GLN A 1 340 ? 13.166 -1.872 30.905 1.00 47.91 340 GLN A C 1
ATOM 2594 O O . GLN A 1 340 ? 13.024 -0.872 31.608 1.00 47.91 340 GLN A O 1
ATOM 2599 N N . ILE A 1 341 ? 12.304 -2.233 29.956 1.00 48.59 341 ILE A N 1
ATOM 2600 C CA . ILE A 1 341 ? 10.945 -1.746 29.693 1.00 48.59 341 ILE A CA 1
ATOM 2601 C C . ILE A 1 341 ? 10.210 -2.840 28.930 1.00 48.59 341 ILE A C 1
ATOM 2603 O O . ILE A 1 341 ? 10.900 -3.560 28.166 1.00 48.59 341 ILE A O 1
#

Nearest PDB structures (foldseek):
  2hvs-assembly1_A  TM=4.056E-01  e=2.404E-04  Tequatrovirus T4
  4zva-assembly1_B  TM=3.602E-01  e=4.503E+00  Escherichia coli K-12
  4zvb-assembly2_D  TM=3.651E-01  e=5.379E+00  Escherichia coli K-12

Secondary structure (DSSP, 8-state):
---PPP--HHHHHHHHHHHHHHHHHHHHHTTSEEE--SPBPTT---SSSPEEESEEEEEEEEE-SB---TTS---TT----S-SS---BSS-EEEEEEEEEEEEBPPPPP---------------PPP--------SSS--PPPEEEEEPPHHHHHHHHHHHHHH-TT------S--S-HHHHHT---TTPBPSHHHHTTPPPPTT-B--EEEE--SS--STT--EEEE-S-PPPP--------------PPPGGGHHHHHHHHHHH--HHHHHHHHHHH-S-GGGHHHHHHHHHHHHHTTS-S-TTSHHHHHHHHHHHHHHHHHHHHHHHHHHHHTTT--

Radius of gyration: 23.19 Å; Cα contacts (8 Å, |Δi|>4): 383; chains: 1; bounding box: 46×58×79 Å

Solvent-accessible surface area (backbone atoms only — not comparable to full-atom values): 21240 Å² total; per-residue (Å²): 130,81,84,74,83,87,63,59,73,80,34,46,63,52,50,53,46,52,35,51,49,31,41,52,51,28,31,47,76,68,51,53,32,38,86,33,85,68,58,37,65,87,83,65,80,59,82,92,47,49,35,57,24,70,45,77,48,80,39,58,50,73,42,22,30,38,47,93,46,96,91,44,82,78,62,89,82,58,91,53,62,70,54,83,59,51,66,49,29,50,53,76,49,58,30,42,67,47,40,36,39,29,23,41,26,55,75,76,74,75,79,81,79,74,90,75,90,84,90,82,86,90,79,84,92,77,82,84,82,83,82,84,81,84,86,75,84,85,88,71,92,73,72,52,72,36,78,46,39,52,16,51,51,54,43,52,52,32,44,51,54,12,22,75,78,34,80,78,37,48,58,66,71,82,91,70,84,74,58,68,73,60,58,69,62,57,79,49,75,92,36,66,49,62,60,23,58,77,72,75,39,82,84,58,90,89,38,42,45,66,51,50,79,48,62,63,52,80,48,59,56,94,77,64,72,48,76,49,63,46,94,73,78,64,86,53,86,76,76,85,75,80,90,76,88,78,92,77,90,83,85,83,64,89,83,67,54,61,68,55,53,50,50,49,58,70,56,71,38,72,68,51,53,49,56,53,34,68,77,75,49,97,47,79,88,47,46,66,57,44,37,49,51,55,40,49,54,55,53,71,72,46,90,58,62,77,87,39,77,60,40,54,54,50,52,51,52,48,39,55,52,46,41,54,53,52,51,52,49,53,54,50,54,55,32,44,77,67,69,77,94